Protein AF-A0A7G1IK05-F1 (afdb_monomer)

Radius of gyration: 20.06 Å; Cα contacts (8 Å, |Δi|>4): 342; chains: 1; bounding box: 59×40×54 Å

Secondary structure (DSSP, 8-state):
-------PPP----TTPPS--------S---PBPTTTTS--SHHHHHHHHHHHHHS-TT-SSHHHHHHHHHHHHTTTS--SS-HHHHHHHHHHHHHSB--GGGTT-BGGGS-GGGEEEEEEEEEEETTTT-SS-----BHHHHHHHHHHHS-TTSTTTTHHHHHTSTTTTT-B--EEEEEEEEEEEEEGGGEEEEE--------SBGGGGSHHHHHHHHHHTTHHHHHHHHHHHHHHHHHHHH--

Structure (mmCIF, N/CA/C/O backbone):
data_AF-A0A7G1IK05-F1
#
_entry.id   AF-A0A7G1IK05-F1
#
loop_
_atom_site.group_PDB
_atom_site.id
_atom_site.type_symbol
_atom_site.label_atom_id
_atom_site.label_alt_id
_atom_site.label_comp_id
_atom_site.label_asym_id
_atom_site.label_entity_id
_atom_site.label_seq_id
_atom_site.pdbx_PDB_ins_code
_atom_site.Cartn_x
_atom_site.Cartn_y
_atom_site.Cartn_z
_atom_site.occupancy
_atom_site.B_iso_or_equiv
_atom_site.auth_seq_id
_atom_site.auth_comp_id
_atom_site.auth_asym_id
_atom_site.auth_atom_id
_atom_site.pdbx_PDB_model_num
ATOM 1 N N . MET A 1 1 ? 38.137 8.579 29.874 1.00 35.69 1 MET A N 1
ATOM 2 C CA . MET A 1 1 ? 36.679 8.803 29.823 1.00 35.69 1 MET A CA 1
ATOM 3 C C . MET A 1 1 ? 36.279 8.766 28.361 1.00 35.69 1 MET A C 1
ATOM 5 O O . MET A 1 1 ? 36.539 9.717 27.640 1.00 35.69 1 MET A O 1
ATOM 9 N N . THR A 1 2 ? 35.813 7.612 27.896 1.00 33.59 2 THR A N 1
ATOM 10 C CA . THR A 1 2 ? 35.366 7.390 26.517 1.00 33.59 2 THR A CA 1
ATOM 11 C C . THR A 1 2 ? 33.944 7.917 26.384 1.00 33.59 2 THR A C 1
ATOM 13 O O . THR A 1 2 ? 33.039 7.403 27.036 1.00 33.59 2 THR A O 1
ATOM 16 N N . SER A 1 3 ? 33.781 8.976 25.592 1.00 36.56 3 SER A N 1
ATOM 17 C CA . SER A 1 3 ? 32.483 9.539 25.222 1.00 36.56 3 SER A CA 1
ATOM 18 C C . SER A 1 3 ? 31.708 8.490 24.430 1.00 36.56 3 SER A C 1
ATOM 20 O O . SER A 1 3 ? 32.175 8.047 23.382 1.00 36.56 3 SER A O 1
ATOM 22 N N . GLY A 1 4 ? 30.569 8.054 24.963 1.00 32.53 4 GLY A N 1
ATOM 23 C CA . GLY A 1 4 ? 29.652 7.169 24.258 1.00 32.53 4 GLY A CA 1
ATOM 24 C C . GLY A 1 4 ? 29.056 7.909 23.069 1.00 32.53 4 GLY A C 1
ATOM 25 O O . GLY A 1 4 ? 28.498 8.991 23.229 1.00 32.53 4 GLY A O 1
ATOM 26 N N . VAL A 1 5 ? 29.208 7.335 21.879 1.00 36.16 5 VAL A N 1
ATOM 27 C CA . VAL A 1 5 ? 28.398 7.700 20.720 1.00 36.16 5 VAL A CA 1
ATOM 28 C C . VAL A 1 5 ? 27.022 7.105 20.990 1.00 36.16 5 VAL A C 1
ATOM 30 O O . VAL A 1 5 ? 26.845 5.891 20.944 1.00 36.16 5 VAL A O 1
ATOM 33 N N . THR A 1 6 ? 26.081 7.954 21.381 1.00 31.17 6 THR A N 1
ATOM 34 C CA . THR A 1 6 ? 24.661 7.614 21.393 1.00 31.17 6 THR A CA 1
ATOM 35 C C . THR A 1 6 ? 24.157 7.851 19.978 1.00 31.17 6 THR A C 1
ATOM 37 O O . THR A 1 6 ? 24.026 8.993 19.551 1.00 31.17 6 THR A O 1
ATOM 40 N N . SER A 1 7 ? 23.970 6.769 19.225 1.00 38.72 7 SER A N 1
ATOM 41 C CA . SER A 1 7 ? 23.178 6.794 17.999 1.00 38.72 7 SER A CA 1
ATOM 42 C C . SER A 1 7 ? 21.729 7.009 18.420 1.00 38.72 7 SER A C 1
ATOM 44 O O . SER A 1 7 ? 21.081 6.083 18.903 1.00 38.72 7 SER A O 1
ATOM 46 N N . GLU A 1 8 ? 21.254 8.247 18.327 1.00 32.09 8 GLU A N 1
ATOM 47 C CA . GLU A 1 8 ? 19.816 8.499 18.330 1.00 32.09 8 GLU A CA 1
ATOM 48 C C . GLU A 1 8 ? 19.234 7.821 17.078 1.00 32.09 8 GLU A C 1
ATOM 50 O O . GLU A 1 8 ? 19.864 7.892 16.019 1.00 32.09 8 GLU A O 1
ATOM 55 N N . PRO A 1 9 ? 18.105 7.100 17.171 1.00 33.91 9 PRO A N 1
ATOM 56 C CA . PRO A 1 9 ? 17.438 6.618 15.974 1.00 33.91 9 PRO A CA 1
ATOM 57 C C . PRO A 1 9 ? 16.935 7.841 15.200 1.00 33.91 9 PRO A C 1
ATOM 59 O O . PRO A 1 9 ? 16.105 8.592 15.712 1.00 33.91 9 PRO A O 1
ATOM 62 N N . GLU A 1 10 ? 17.455 8.060 13.992 1.00 40.38 10 GLU A N 1
ATOM 63 C CA . GLU A 1 10 ? 16.784 8.925 13.023 1.00 40.38 10 GLU A CA 1
ATOM 64 C C . GLU A 1 10 ? 15.441 8.265 12.701 1.00 40.38 10 GLU A C 1
ATOM 66 O O . GLU A 1 10 ? 15.376 7.116 12.263 1.00 40.38 10 GLU A O 1
ATOM 71 N N . VAL A 1 11 ? 14.360 8.963 13.038 1.00 53.19 11 VAL A N 1
ATOM 72 C CA . VAL A 1 11 ? 12.999 8.545 12.719 1.00 53.19 11 VAL A CA 1
ATOM 73 C C . VAL A 1 11 ? 12.699 9.153 11.353 1.00 53.19 11 VAL A C 1
ATOM 75 O O . VAL A 1 11 ? 12.296 10.311 11.259 1.00 53.19 11 VAL A O 1
ATOM 78 N N . ASP A 1 12 ? 13.019 8.402 10.299 1.00 56.22 12 ASP A N 1
ATOM 79 C CA . ASP A 1 12 ? 12.857 8.849 8.915 1.00 56.22 12 ASP A CA 1
ATOM 80 C C . ASP A 1 12 ? 11.373 8.934 8.548 1.00 56.22 12 ASP A C 1
ATOM 82 O O . ASP A 1 12 ? 10.619 7.965 8.663 1.00 56.22 12 ASP A O 1
ATOM 86 N N . VAL A 1 13 ? 10.948 10.122 8.115 1.00 58.47 13 VAL A N 1
ATOM 87 C CA . VAL A 1 13 ? 9.619 10.344 7.536 1.00 58.47 13 VAL A CA 1
ATOM 88 C C . VAL A 1 13 ? 9.559 9.580 6.217 1.00 58.47 13 VAL A C 1
ATOM 90 O O . VAL A 1 13 ? 10.463 9.708 5.390 1.00 58.47 13 VAL A O 1
ATOM 93 N N . ARG A 1 14 ? 8.489 8.816 5.983 1.00 59.28 14 ARG A N 1
ATOM 94 C CA . ARG A 1 14 ? 8.301 8.146 4.691 1.00 59.28 14 ARG A CA 1
ATOM 95 C C . ARG A 1 14 ? 7.940 9.180 3.620 1.00 59.28 14 ARG A C 1
ATOM 97 O O . ARG A 1 14 ? 6.851 9.743 3.647 1.00 59.28 14 ARG A O 1
ATOM 104 N N . ASP A 1 15 ? 8.862 9.410 2.686 1.00 52.03 15 ASP A N 1
ATOM 105 C CA . ASP A 1 15 ? 8.764 10.386 1.579 1.00 52.03 15 ASP A CA 1
ATOM 106 C C . ASP A 1 15 ? 8.045 9.818 0.330 1.00 52.03 15 ASP A C 1
ATOM 108 O O . ASP A 1 15 ? 8.122 10.366 -0.764 1.00 52.03 15 ASP A O 1
ATOM 112 N N . ASP A 1 16 ? 7.333 8.693 0.479 1.00 53.72 16 ASP A N 1
ATOM 113 C CA . ASP A 1 16 ? 6.600 8.033 -0.616 1.00 53.72 16 ASP A CA 1
ATOM 114 C C . ASP A 1 16 ? 5.179 8.607 -0.818 1.00 53.72 16 ASP A C 1
ATOM 116 O O . ASP A 1 16 ? 4.425 8.147 -1.691 1.00 53.72 16 ASP A O 1
ATOM 120 N N . GLU A 1 17 ? 4.785 9.584 0.007 1.00 53.00 17 GLU A N 1
ATOM 121 C CA . GLU A 1 17 ? 3.542 10.332 -0.159 1.00 53.00 17 GLU A CA 1
ATOM 122 C C . GLU A 1 17 ? 3.709 11.396 -1.244 1.00 53.00 17 GLU A C 1
ATOM 124 O O . GLU A 1 17 ? 4.491 12.336 -1.118 1.00 53.00 17 GLU A O 1
ATOM 129 N N . VAL A 1 18 ? 2.932 11.269 -2.317 1.00 49.56 18 VAL A N 1
ATOM 130 C CA . VAL A 1 18 ? 2.828 12.319 -3.330 1.00 49.56 18 VAL A CA 1
ATOM 131 C C . VAL A 1 18 ? 1.740 13.316 -2.933 1.00 49.56 18 VAL A C 1
ATOM 133 O O . VAL A 1 18 ? 0.650 12.921 -2.511 1.00 49.56 18 VAL A O 1
ATOM 136 N N . ASP A 1 19 ? 2.015 14.611 -3.108 1.00 47.59 19 ASP A N 1
ATOM 137 C CA . ASP A 1 19 ? 0.994 15.657 -3.000 1.00 47.59 19 ASP A CA 1
ATOM 138 C C . ASP A 1 19 ? -0.190 15.371 -3.941 1.00 47.59 19 ASP A C 1
ATOM 140 O O . ASP A 1 19 ? -0.032 14.732 -4.983 1.00 47.59 19 ASP A O 1
ATOM 144 N N . ALA A 1 20 ? -1.372 15.865 -3.549 1.00 49.88 20 ALA A N 1
ATOM 145 C CA . ALA A 1 20 ? -2.684 15.650 -4.168 1.00 49.88 20 ALA A CA 1
ATOM 146 C C . ALA A 1 20 ? -2.634 15.213 -5.644 1.00 49.88 20 ALA A C 1
ATOM 148 O O . ALA A 1 20 ? -2.412 16.021 -6.552 1.00 49.88 20 ALA A O 1
ATOM 149 N N . VAL A 1 21 ? -2.900 13.927 -5.887 1.00 54.81 21 VAL A N 1
ATOM 150 C CA . VAL A 1 21 ? -3.024 13.420 -7.251 1.00 54.81 21 VAL A CA 1
ATOM 151 C C . VAL A 1 21 ? -4.281 14.026 -7.863 1.00 54.81 21 VAL A C 1
ATOM 153 O O . VAL A 1 21 ? -5.396 13.765 -7.416 1.00 54.81 21 VAL A O 1
ATOM 156 N N . VAL A 1 22 ? -4.109 14.852 -8.892 1.00 52.09 22 VAL A N 1
ATOM 157 C CA . VAL A 1 22 ? -5.237 15.390 -9.654 1.00 52.09 22 VAL A CA 1
ATOM 158 C C . VAL A 1 22 ? -5.780 14.268 -10.528 1.00 52.09 22 VAL A C 1
ATOM 160 O O . VAL A 1 22 ? -5.183 13.943 -11.549 1.00 52.09 22 VAL A O 1
ATOM 163 N N . VAL A 1 23 ? -6.896 13.677 -10.105 1.00 61.06 23 VAL A N 1
ATOM 164 C CA . VAL A 1 23 ? -7.591 12.616 -10.839 1.00 61.06 23 VAL A CA 1
ATOM 165 C C . VAL A 1 23 ? -8.841 13.180 -11.530 1.00 61.06 23 VAL A C 1
ATOM 167 O O . VAL A 1 23 ? -9.521 14.060 -11.001 1.00 61.06 23 VAL A O 1
ATOM 170 N N . SER A 1 24 ? -9.140 12.701 -12.735 1.00 59.00 24 SER A N 1
ATOM 171 C CA . SER A 1 24 ? -10.230 13.171 -13.618 1.00 59.00 24 SER A CA 1
ATOM 172 C C . SER A 1 24 ? -11.654 13.029 -13.031 1.00 59.00 24 SER A C 1
ATOM 174 O O . SER A 1 24 ? -11.944 11.947 -12.579 1.00 59.00 24 SER A O 1
ATOM 176 N N . GLU A 1 25 ? -12.564 14.031 -13.059 1.00 54.97 25 GLU A N 1
ATOM 177 C CA . GLU A 1 25 ? -13.908 14.118 -12.378 1.00 54.97 25 GLU A CA 1
ATOM 178 C C . GLU A 1 25 ? -14.728 12.818 -12.112 1.00 54.97 25 GLU A C 1
ATOM 180 O O . GLU A 1 25 ? -14.664 11.872 -12.896 1.00 54.97 25 GLU A O 1
ATOM 185 N N . PRO A 1 26 ? -15.454 12.715 -10.969 1.00 54.03 26 PRO A N 1
ATOM 186 C CA . PRO A 1 26 ? -15.919 11.422 -10.455 1.00 54.03 26 PRO A CA 1
ATOM 187 C C . PRO A 1 26 ? -16.956 10.767 -11.369 1.00 54.03 26 PRO A C 1
ATOM 189 O O . PRO A 1 26 ? -17.909 11.399 -11.824 1.00 54.03 26 PRO A O 1
ATOM 192 N N . GLY A 1 27 ? -16.771 9.469 -11.625 1.00 54.31 27 GLY A N 1
ATOM 193 C CA . GLY A 1 27 ? -17.793 8.624 -12.239 1.00 54.31 27 GLY A CA 1
ATOM 194 C C . GLY A 1 27 ? -18.931 8.338 -11.255 1.00 54.31 27 GLY A C 1
ATOM 195 O O . GLY A 1 27 ? -18.744 8.411 -10.043 1.00 54.31 27 GLY A O 1
ATOM 196 N N . SER A 1 28 ? -20.118 7.993 -11.761 1.00 51.62 28 SER A N 1
ATOM 197 C CA . SER A 1 28 ? -21.294 7.681 -10.937 1.00 51.62 28 SER A CA 1
ATOM 198 C C . SER A 1 28 ? -21.065 6.424 -10.079 1.00 51.62 28 SER A C 1
ATOM 200 O O . SER A 1 28 ? -21.320 5.304 -10.530 1.00 51.62 28 SER A O 1
ATOM 202 N N . GLY A 1 29 ? -20.555 6.607 -8.862 1.00 55.44 29 GLY A N 1
ATOM 203 C CA . GLY A 1 29 ? -20.362 5.578 -7.839 1.00 55.44 29 GLY A CA 1
ATOM 204 C C . GLY A 1 29 ? -21.287 5.786 -6.638 1.00 55.44 29 GLY A C 1
ATOM 205 O O . GLY A 1 29 ? -22.067 6.733 -6.601 1.00 55.44 29 GLY A O 1
ATOM 206 N N . ALA A 1 30 ? -21.236 4.873 -5.667 1.00 59.47 30 ALA A N 1
ATOM 207 C CA . ALA A 1 30 ? -21.979 5.028 -4.419 1.00 59.47 30 ALA A CA 1
ATOM 208 C C . ALA A 1 30 ? -21.415 6.207 -3.602 1.00 59.47 30 ALA A C 1
ATOM 210 O O . ALA A 1 30 ? -20.212 6.233 -3.344 1.00 59.47 30 ALA A O 1
ATOM 211 N N . ASP A 1 31 ? -22.290 7.116 -3.156 1.00 72.12 31 ASP A N 1
ATOM 212 C CA . ASP A 1 31 ? -22.009 8.226 -2.221 1.00 72.12 31 ASP A CA 1
ATOM 213 C C . ASP A 1 31 ? -21.735 7.706 -0.794 1.00 72.12 31 ASP A C 1
ATOM 215 O O . ASP A 1 31 ? -22.387 8.098 0.174 1.00 72.12 31 ASP A O 1
ATOM 219 N N . LEU A 1 32 ? -20.839 6.730 -0.649 1.00 86.00 32 LEU A N 1
ATOM 220 C CA . LEU A 1 32 ? -20.390 6.291 0.665 1.00 86.00 32 LEU A CA 1
ATOM 221 C C . LEU A 1 32 ? -19.164 7.112 1.046 1.00 86.00 32 LEU A C 1
ATOM 223 O O . LEU A 1 32 ? -18.154 7.064 0.341 1.00 86.00 32 LEU A O 1
ATOM 227 N N . ASP A 1 33 ? -19.263 7.855 2.143 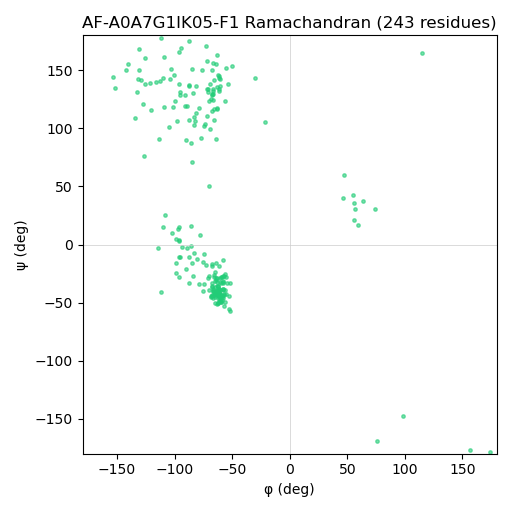1.00 90.19 33 ASP A N 1
ATOM 228 C CA . ASP A 1 33 ? -18.162 8.674 2.640 1.00 90.19 33 ASP A CA 1
ATOM 229 C C . ASP A 1 33 ? -16.947 7.801 2.983 1.00 90.19 33 ASP A C 1
ATOM 231 O O . ASP A 1 33 ? -17.068 6.733 3.594 1.00 90.19 33 ASP A O 1
ATOM 235 N N . SER A 1 34 ? -15.760 8.256 2.582 1.00 90.19 34 SER A N 1
ATOM 236 C CA . SER A 1 34 ? -14.502 7.636 2.985 1.00 90.19 34 SER A CA 1
ATOM 237 C C . SER A 1 34 ? -14.307 7.842 4.491 1.00 90.19 34 SER A C 1
ATOM 239 O O . SER A 1 34 ? -14.358 8.984 4.954 1.00 90.19 34 SER A O 1
ATOM 241 N N . PRO A 1 35 ? -14.011 6.784 5.272 1.00 91.19 35 PRO A N 1
ATOM 242 C CA . PRO A 1 35 ? -13.716 6.919 6.699 1.00 91.19 35 PRO A CA 1
ATOM 243 C C . PRO A 1 35 ? -12.556 7.878 6.998 1.00 91.19 35 PRO A C 1
ATOM 245 O O . PRO A 1 35 ? -12.496 8.447 8.082 1.00 91.19 35 PRO A O 1
ATOM 248 N N . LEU A 1 36 ? -11.647 8.067 6.034 1.00 90.69 36 LEU A N 1
ATOM 249 C CA . LEU A 1 36 ? -10.482 8.941 6.156 1.00 90.69 36 LEU A CA 1
ATOM 250 C C . LEU A 1 36 ? -10.709 10.349 5.571 1.00 90.69 36 LEU A C 1
ATOM 252 O O . LEU A 1 36 ? -9.782 11.149 5.578 1.00 90.69 36 LEU A O 1
ATOM 256 N N . ALA A 1 37 ? -11.910 10.685 5.079 1.00 89.88 37 ALA A N 1
ATOM 257 C CA . ALA A 1 37 ? -12.169 11.955 4.381 1.00 89.88 37 ALA A CA 1
ATOM 258 C C . ALA A 1 37 ? -11.891 13.209 5.230 1.00 89.88 37 ALA A C 1
ATOM 260 O O . ALA A 1 37 ? -11.503 14.243 4.694 1.00 89.88 37 ALA A O 1
ATOM 261 N N . ALA A 1 38 ? -12.112 13.129 6.545 1.00 88.25 38 ALA A N 1
ATOM 262 C CA . ALA A 1 38 ? -11.879 14.232 7.480 1.00 88.25 38 ALA A CA 1
ATOM 263 C C . ALA A 1 38 ? -10.488 14.193 8.139 1.00 88.25 38 ALA A C 1
ATOM 265 O O . ALA A 1 38 ? -10.169 15.073 8.936 1.00 88.25 38 ALA A O 1
ATOM 266 N N . MET A 1 39 ? -9.677 13.173 7.839 1.00 92.25 39 MET A N 1
ATOM 267 C CA . MET A 1 39 ? -8.354 13.015 8.436 1.00 92.25 39 MET A CA 1
ATOM 268 C C . MET A 1 39 ? -7.349 13.984 7.794 1.00 92.25 39 MET A C 1
ATOM 270 O O . MET A 1 39 ? -7.488 14.331 6.618 1.00 92.25 39 MET A O 1
ATOM 274 N N . PRO A 1 40 ? -6.321 14.428 8.538 1.00 90.50 40 PRO A N 1
ATOM 275 C CA . PRO A 1 40 ? -5.259 15.252 7.986 1.00 90.50 40 PRO A CA 1
ATOM 276 C C . PRO A 1 40 ? -4.474 14.479 6.924 1.00 90.50 40 PRO A C 1
ATOM 278 O O . PRO A 1 40 ? -4.403 13.255 6.937 1.00 90.50 40 PRO A O 1
ATOM 281 N N . SER A 1 41 ? -3.845 15.216 6.016 1.00 88.06 41 SER A N 1
ATOM 282 C CA . SER A 1 41 ? -2.959 14.675 4.986 1.00 88.06 41 SER A CA 1
ATOM 283 C C . SER A 1 41 ? -1.502 15.040 5.259 1.00 88.06 41 SER A C 1
ATOM 285 O O . SER A 1 41 ? -1.222 16.034 5.936 1.00 88.06 41 SER A O 1
ATOM 287 N N . GLY A 1 42 ? -0.577 14.307 4.645 1.00 88.38 42 GLY A N 1
ATOM 288 C CA . GLY A 1 42 ? 0.847 14.622 4.626 1.00 88.38 42 GLY A CA 1
ATOM 289 C C . GLY A 1 42 ? 1.692 13.586 5.358 1.00 88.38 42 GLY A C 1
ATOM 290 O O . GLY A 1 42 ? 1.199 12.800 6.164 1.00 88.38 42 GLY A O 1
ATOM 291 N N . ALA A 1 43 ? 2.999 13.635 5.107 1.00 89.12 43 ALA A N 1
ATOM 292 C CA . ALA A 1 43 ? 3.900 12.521 5.390 1.00 89.12 43 ALA A CA 1
ATOM 293 C C . ALA A 1 43 ? 3.952 12.080 6.868 1.00 89.12 43 ALA A C 1
ATOM 295 O O . ALA A 1 43 ? 4.181 10.905 7.158 1.00 89.12 43 ALA A O 1
ATOM 296 N N . ALA A 1 44 ? 3.700 12.990 7.818 1.00 93.06 44 ALA A N 1
ATOM 297 C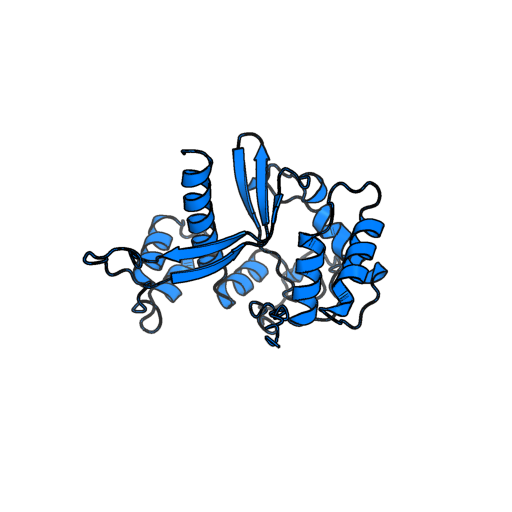 CA . ALA A 1 44 ? 3.575 12.640 9.236 1.00 93.06 44 ALA A CA 1
ATOM 298 C C . ALA A 1 44 ? 2.332 11.775 9.512 1.00 93.06 44 ALA A C 1
ATOM 300 O O . ALA A 1 44 ? 2.412 10.814 10.275 1.00 93.06 44 ALA A O 1
ATOM 301 N N . PHE A 1 45 ? 1.202 12.076 8.866 1.00 95.25 45 PHE A N 1
ATOM 302 C CA . PHE A 1 45 ? -0.013 11.271 8.965 1.00 95.25 45 PHE A CA 1
ATOM 303 C C . PHE A 1 45 ? 0.175 9.890 8.344 1.00 95.25 45 PHE A C 1
ATOM 305 O O . PHE A 1 45 ? -0.127 8.897 9.006 1.00 95.25 45 PHE A O 1
ATOM 312 N N . GLY A 1 46 ? 0.757 9.809 7.145 1.00 94.94 46 GLY A N 1
ATOM 313 C CA . GLY A 1 46 ? 1.162 8.531 6.560 1.00 94.94 46 GLY A CA 1
ATOM 314 C C . GLY A 1 46 ? 2.036 7.727 7.506 1.00 94.94 46 GLY A C 1
ATOM 315 O O . GLY A 1 46 ? 1.681 6.617 7.893 1.00 94.94 46 GLY A O 1
ATOM 316 N N . SER A 1 47 ? 3.141 8.313 7.965 1.00 95.31 47 SER A N 1
ATOM 317 C CA . SER A 1 47 ? 4.091 7.625 8.848 1.00 95.31 47 SER A CA 1
ATOM 318 C C . SER A 1 47 ? 3.431 7.120 10.142 1.00 95.31 47 SER A C 1
ATOM 320 O O . SER A 1 47 ? 3.699 5.993 10.565 1.00 95.31 47 SER A O 1
ATOM 322 N N . LEU A 1 48 ? 2.497 7.885 10.723 1.00 97.19 48 LEU A N 1
ATOM 323 C CA . LEU A 1 48 ? 1.690 7.433 11.858 1.00 97.19 48 LEU A CA 1
ATOM 324 C C . LEU A 1 48 ? 0.817 6.224 11.502 1.00 97.19 48 LEU A C 1
ATOM 326 O O . LEU A 1 48 ? 0.828 5.230 12.230 1.00 97.19 48 LEU A O 1
ATOM 330 N N . VAL A 1 49 ? 0.069 6.290 10.397 1.00 97.19 49 VAL A N 1
ATOM 331 C CA . VAL A 1 49 ? -0.804 5.192 9.954 1.00 97.19 49 VAL A CA 1
ATOM 332 C C . VAL A 1 49 ? 0.015 3.928 9.693 1.00 97.19 49 VAL A C 1
ATOM 334 O O . VAL A 1 49 ? -0.352 2.863 10.186 1.00 97.19 49 VAL A O 1
ATOM 337 N N . HIS A 1 50 ? 1.154 4.026 9.005 1.00 97.31 50 HIS A N 1
ATOM 338 C CA . HIS A 1 50 ? 2.033 2.877 8.776 1.00 97.31 50 HIS A CA 1
ATOM 339 C C . HIS A 1 50 ? 2.515 2.258 10.096 1.00 97.31 50 HIS A C 1
ATOM 341 O O . HIS A 1 50 ? 2.363 1.051 10.277 1.00 97.31 50 HIS A O 1
ATOM 347 N N . ALA A 1 51 ? 2.996 3.063 11.050 1.00 97.31 51 ALA A N 1
ATOM 348 C CA . ALA A 1 51 ? 3.459 2.568 12.351 1.00 97.31 51 ALA A CA 1
ATOM 349 C C . ALA A 1 51 ? 2.339 1.876 13.158 1.00 97.31 51 ALA A C 1
ATOM 351 O O . ALA A 1 51 ? 2.545 0.833 13.795 1.00 97.31 51 ALA A O 1
ATOM 352 N N . VAL A 1 52 ? 1.116 2.413 13.097 1.00 98.00 52 VAL A N 1
ATOM 353 C CA . VAL A 1 52 ? -0.074 1.796 13.704 1.00 98.00 52 VAL A CA 1
ATOM 354 C C . VAL A 1 52 ? -0.356 0.433 13.073 1.00 98.00 52 VAL A C 1
ATOM 356 O O . VAL A 1 52 ? -0.479 -0.558 13.793 1.00 98.00 52 VAL A O 1
ATOM 359 N N . LEU A 1 53 ? -0.402 0.349 11.741 1.00 97.38 53 LEU A N 1
ATOM 36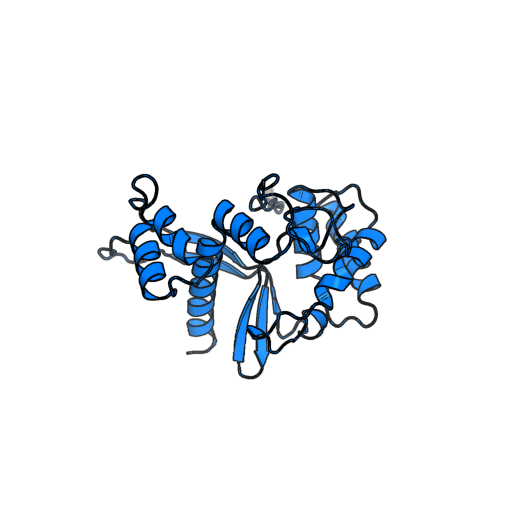0 C CA . LEU A 1 53 ? -0.706 -0.892 11.015 1.00 97.38 53 LEU A CA 1
ATOM 361 C C . LEU A 1 53 ? 0.403 -1.941 11.107 1.00 97.38 53 LEU A C 1
ATOM 363 O O . LEU A 1 53 ? 0.143 -3.145 11.019 1.00 97.38 53 LEU A O 1
ATOM 367 N N . GLU A 1 54 ? 1.639 -1.497 11.289 1.00 96.94 54 GLU A N 1
ATOM 368 C CA . GLU A 1 54 ? 2.776 -2.364 11.541 1.00 96.94 54 GLU A CA 1
ATOM 369 C C . GLU A 1 54 ? 2.689 -2.987 12.938 1.00 96.94 54 GLU A C 1
ATOM 371 O O . GLU A 1 54 ? 2.980 -4.164 13.114 1.00 96.94 54 GLU A O 1
ATOM 376 N N . THR A 1 55 ? 2.254 -2.254 13.958 1.00 97.00 55 THR A N 1
ATOM 377 C CA . THR A 1 55 ? 2.329 -2.749 15.343 1.00 97.00 55 THR A CA 1
ATOM 378 C C . THR A 1 55 ? 1.048 -3.396 15.857 1.00 97.00 55 THR A C 1
ATOM 380 O O . THR A 1 55 ? 1.157 -4.311 16.679 1.00 97.00 55 THR A O 1
ATOM 383 N N . ALA A 1 56 ? -0.117 -3.000 15.339 1.00 97.75 56 ALA A N 1
ATOM 384 C CA . ALA A 1 56 ? -1.420 -3.477 15.796 1.00 97.75 56 ALA A CA 1
ATOM 385 C C . ALA A 1 56 ? -1.599 -4.997 15.645 1.00 97.75 56 ALA A C 1
ATOM 387 O O . ALA A 1 56 ? -1.186 -5.596 14.644 1.00 97.75 56 ALA A O 1
ATOM 388 N N . ASP A 1 57 ? -2.264 -5.622 16.622 1.00 97.81 57 ASP A N 1
ATOM 389 C CA . ASP A 1 57 ? -2.781 -6.985 16.470 1.00 97.81 57 ASP A CA 1
ATOM 390 C C . ASP A 1 57 ? -4.135 -6.970 15.731 1.00 97.81 57 ASP A C 1
ATOM 392 O O . ASP A 1 57 ? -5.168 -6.641 16.322 1.00 97.81 57 ASP A O 1
ATOM 396 N N . PRO A 1 58 ? -4.191 -7.390 14.452 1.00 96.56 58 PRO A N 1
ATOM 397 C CA . PRO A 1 58 ? -5.439 -7.422 13.695 1.00 96.56 58 PRO A CA 1
ATOM 398 C C . PRO A 1 58 ? -6.467 -8.403 14.279 1.00 96.56 58 PRO A C 1
ATOM 400 O O . PRO A 1 58 ? -7.633 -8.342 13.901 1.00 96.56 58 PRO A O 1
ATOM 403 N N . GLN A 1 59 ? -6.064 -9.325 15.161 1.00 97.00 59 GLN A N 1
ATOM 404 C CA . GLN A 1 59 ? -6.945 -10.310 15.792 1.00 97.00 59 GLN A CA 1
ATOM 405 C C . GLN A 1 59 ? -7.316 -9.955 17.237 1.00 97.00 59 GLN A C 1
ATOM 407 O O . GLN A 1 59 ? -7.929 -10.779 17.923 1.00 97.00 59 GLN A O 1
ATOM 412 N N . ALA A 1 60 ? -6.997 -8.739 17.693 1.00 97.94 60 ALA A N 1
ATOM 413 C CA . ALA A 1 60 ? -7.447 -8.242 18.985 1.00 97.94 60 ALA A CA 1
ATOM 414 C C . ALA A 1 60 ? -8.979 -8.343 19.114 1.00 97.94 60 ALA A C 1
ATOM 416 O O . ALA A 1 60 ? -9.731 -8.050 18.178 1.00 97.94 60 ALA A O 1
ATOM 417 N N . ALA A 1 61 ? -9.447 -8.765 20.295 1.00 97.00 61 ALA A N 1
ATOM 418 C CA . ALA A 1 61 ? -10.879 -8.910 20.572 1.00 97.00 61 ALA A CA 1
ATOM 419 C C . ALA A 1 61 ? -11.621 -7.565 20.474 1.00 97.00 61 ALA A C 1
ATOM 421 O O . ALA A 1 61 ? -12.754 -7.521 19.999 1.00 97.00 61 ALA A O 1
ATOM 422 N N . ASP A 1 62 ? -10.953 -6.487 20.887 1.00 98.00 62 ASP A N 1
ATOM 423 C CA . ASP A 1 62 ? -11.361 -5.105 20.665 1.00 98.00 62 ASP A CA 1
ATOM 424 C C . ASP A 1 62 ? -10.348 -4.431 19.729 1.00 98.00 62 ASP A C 1
ATOM 426 O O . ASP A 1 62 ? -9.330 -3.902 20.169 1.00 98.00 62 ASP A O 1
ATOM 430 N N . LEU A 1 63 ? -10.604 -4.501 18.418 1.00 98.25 63 LEU A N 1
ATOM 431 C CA . LEU A 1 63 ? -9.698 -3.910 17.427 1.00 98.25 63 LEU A CA 1
ATOM 432 C C . LEU A 1 63 ? -9.671 -2.381 17.504 1.00 98.25 63 LEU A C 1
ATOM 434 O O . LEU A 1 63 ? -8.622 -1.795 17.273 1.00 98.25 63 LEU A O 1
ATOM 438 N N . ALA A 1 64 ? -10.798 -1.731 17.801 1.00 98.19 64 ALA A N 1
ATOM 439 C CA . ALA A 1 64 ? -10.821 -0.274 17.896 1.00 98.19 64 ALA A CA 1
ATOM 440 C C . ALA A 1 64 ? -9.941 0.191 19.065 1.00 98.19 64 ALA A C 1
ATOM 442 O O . ALA A 1 64 ? -9.103 1.069 18.877 1.00 98.19 64 ALA A O 1
ATOM 443 N N . GLY A 1 65 ? -10.058 -0.470 20.223 1.00 98.62 65 GLY A N 1
ATOM 444 C CA . GLY A 1 65 ? -9.192 -0.221 21.375 1.00 98.62 65 GLY A CA 1
ATOM 445 C C . GLY A 1 65 ? -7.710 -0.498 21.094 1.00 98.62 65 GLY A C 1
ATOM 446 O O . GLY A 1 65 ? -6.865 0.318 21.457 1.00 98.62 65 GLY A O 1
ATOM 447 N N . GLU A 1 66 ? -7.390 -1.596 20.398 1.00 98.62 66 GLU A N 1
ATOM 448 C CA . GLU A 1 66 ? -6.017 -1.911 19.963 1.00 98.62 66 GLU A CA 1
ATOM 449 C C . GLU A 1 66 ? -5.442 -0.813 19.055 1.00 98.62 66 GLU A C 1
ATOM 451 O O . GLU A 1 66 ? -4.340 -0.319 19.292 1.00 98.62 66 GLU A O 1
ATOM 456 N N . LEU A 1 67 ? -6.194 -0.393 18.033 1.00 98.62 67 LEU A N 1
ATOM 457 C CA . LEU A 1 67 ? -5.764 0.663 17.115 1.00 98.62 67 LEU A CA 1
ATOM 458 C C . LEU A 1 67 ? -5.579 1.995 17.849 1.00 98.62 67 LEU A C 1
ATOM 460 O O . LEU A 1 67 ? -4.583 2.676 17.628 1.00 98.62 67 LEU A O 1
ATOM 464 N N . GLU A 1 68 ? -6.486 2.350 18.759 1.00 98.69 68 GLU A N 1
ATOM 465 C CA . GLU A 1 68 ? -6.399 3.571 19.566 1.00 98.69 68 GLU A CA 1
ATOM 466 C C . GLU A 1 68 ? -5.162 3.567 20.478 1.00 98.69 68 GLU A C 1
ATOM 468 O O . GLU A 1 68 ? -4.484 4.589 20.632 1.00 98.69 68 GLU A O 1
ATOM 473 N N . GLU A 1 69 ? -4.832 2.414 21.068 1.00 98.69 69 GLU A N 1
ATOM 474 C CA . GLU A 1 69 ? -3.601 2.233 21.835 1.00 98.69 69 GLU A CA 1
ATOM 475 C C . GLU A 1 69 ? -2.358 2.427 20.958 1.00 98.69 69 GLU A C 1
ATOM 477 O O . GLU A 1 69 ? -1.464 3.184 21.351 1.00 98.69 69 GLU A O 1
ATOM 482 N N . GLN A 1 70 ? -2.313 1.835 19.759 1.00 98.50 70 GLN A N 1
ATOM 483 C CA . GLN A 1 70 ? -1.179 2.029 18.850 1.00 98.50 70 GLN A CA 1
ATOM 484 C C . GLN A 1 70 ? -1.082 3.472 18.336 1.00 98.50 70 GLN A C 1
ATOM 486 O O . GLN A 1 70 ? 0.023 4.006 18.253 1.00 98.50 70 GLN A O 1
ATOM 491 N N . VAL A 1 71 ? -2.202 4.145 18.046 1.00 98.38 71 VAL A N 1
ATOM 492 C CA . VAL A 1 71 ? -2.190 5.562 17.637 1.00 98.38 71 VAL A CA 1
ATOM 493 C C . VAL A 1 71 ? -1.571 6.416 18.742 1.00 98.38 71 VAL A C 1
ATOM 495 O O . VAL A 1 71 ? -0.628 7.164 18.487 1.00 98.38 71 VAL A O 1
ATOM 498 N N . ARG A 1 72 ? -2.024 6.261 19.994 1.00 98.19 72 ARG A N 1
ATOM 499 C CA . ARG A 1 72 ? -1.435 6.974 21.141 1.00 98.19 72 ARG A CA 1
ATOM 500 C C . ARG A 1 72 ? 0.035 6.654 21.344 1.00 98.19 72 ARG A C 1
ATOM 502 O O . ARG A 1 72 ? 0.803 7.540 21.714 1.00 98.19 72 ARG A O 1
ATOM 509 N N . ARG A 1 73 ? 0.409 5.390 21.149 1.00 98.12 73 ARG A N 1
ATOM 510 C CA . ARG A 1 73 ? 1.792 4.949 21.274 1.00 98.12 73 ARG A CA 1
ATOM 511 C C . ARG A 1 73 ? 2.673 5.683 20.277 1.00 98.12 73 ARG A C 1
ATOM 513 O O . ARG A 1 73 ? 3.729 6.138 20.693 1.00 98.12 73 ARG A O 1
ATOM 520 N N . HIS A 1 74 ? 2.240 5.808 19.020 1.00 97.94 74 HIS A N 1
ATOM 521 C CA . HIS A 1 74 ? 3.067 6.325 17.925 1.00 97.94 74 HIS A CA 1
ATOM 522 C C . HIS A 1 74 ? 2.999 7.841 17.704 1.00 97.94 74 HIS A C 1
ATOM 524 O O . HIS A 1 74 ? 3.947 8.425 17.175 1.00 97.94 74 HIS A O 1
ATOM 530 N N . ALA A 1 75 ? 1.937 8.499 18.170 1.00 95.81 75 ALA A N 1
ATOM 531 C CA . ALA A 1 75 ? 1.744 9.947 18.051 1.00 95.81 75 ALA A CA 1
ATOM 532 C C . ALA A 1 75 ? 2.924 10.827 18.536 1.00 95.81 75 ALA A C 1
ATOM 534 O O . ALA A 1 75 ? 3.140 11.880 17.939 1.00 95.81 75 ALA A O 1
ATOM 535 N N . PRO A 1 76 ? 3.724 10.456 19.564 1.00 96.12 76 PRO A N 1
ATOM 536 C CA . PRO A 1 76 ? 4.893 11.244 19.961 1.00 96.12 76 PRO A CA 1
ATOM 537 C C . PRO A 1 76 ? 5.986 11.352 18.889 1.00 96.12 76 PRO A C 1
ATOM 539 O O . PRO A 1 76 ? 6.719 12.339 18.892 1.00 96.12 76 PRO A O 1
ATOM 542 N N . TRP A 1 77 ? 6.117 10.358 18.003 1.00 95.50 77 TRP A N 1
ATOM 543 C CA . TRP A 1 77 ? 7.075 10.394 16.889 1.00 95.50 77 TRP A CA 1
ATOM 544 C C . TRP A 1 77 ? 6.481 11.060 15.650 1.00 95.50 77 TRP A C 1
ATOM 546 O O . TRP A 1 77 ? 7.188 11.760 14.931 1.00 95.50 77 TRP A O 1
ATOM 556 N N . TRP A 1 78 ? 5.173 10.895 15.447 1.00 94.12 78 TRP A N 1
ATOM 557 C CA . TRP A 1 78 ? 4.443 11.391 14.285 1.00 94.12 78 TRP A CA 1
ATOM 558 C C . TRP A 1 78 ? 3.241 12.234 14.721 1.00 94.12 78 TRP A C 1
ATOM 560 O O . TRP A 1 78 ? 2.104 11.754 14.708 1.00 94.12 78 TRP A O 1
ATOM 570 N N . PRO A 1 79 ? 3.471 13.481 15.167 1.00 90.06 79 PRO A N 1
ATOM 571 C CA . PRO A 1 79 ? 2.399 14.318 15.677 1.00 90.06 79 PRO A CA 1
ATOM 572 C C . PRO A 1 79 ? 1.447 14.724 14.548 1.00 90.06 79 PRO A C 1
ATOM 574 O O . PRO A 1 79 ? 1.862 15.317 13.552 1.00 90.06 79 PRO A O 1
ATOM 577 N N . VAL A 1 80 ? 0.158 14.445 14.741 1.00 91.69 80 VAL A N 1
ATOM 578 C CA . VAL A 1 80 ? -0.935 14.853 13.849 1.00 91.69 80 VAL A CA 1
ATOM 579 C C . VAL A 1 80 ? -2.054 15.503 14.656 1.00 91.69 80 VAL A C 1
ATOM 581 O O . VAL A 1 80 ? -2.263 15.167 15.821 1.00 91.69 80 VAL A O 1
ATOM 584 N N . ASP A 1 81 ? -2.775 16.436 14.039 1.00 91.19 81 ASP A N 1
ATOM 585 C CA . ASP A 1 81 ? -3.914 17.120 14.662 1.00 91.19 81 ASP A CA 1
ATOM 586 C C . ASP A 1 81 ? -5.194 16.290 14.491 1.00 91.19 81 ASP A C 1
ATOM 588 O O . ASP A 1 81 ? -6.041 16.569 13.644 1.00 91.19 81 ASP A O 1
ATOM 592 N N . THR A 1 82 ? -5.286 15.169 15.210 1.00 91.94 82 THR A N 1
ATOM 593 C CA . THR A 1 82 ? -6.442 14.255 15.171 1.00 91.94 82 THR A CA 1
ATOM 594 C C . THR A 1 82 ? -6.568 13.498 16.483 1.00 91.94 82 THR A C 1
ATOM 596 O O . THR A 1 82 ? -5.565 13.121 17.093 1.00 91.94 82 THR A O 1
ATOM 599 N N . ASP A 1 83 ? -7.803 13.251 16.916 1.00 95.75 83 ASP A N 1
ATOM 600 C CA . ASP A 1 83 ? -8.058 12.417 18.084 1.00 95.75 83 ASP A CA 1
ATOM 601 C C . ASP A 1 83 ? -7.713 10.942 17.810 1.00 95.75 83 ASP A C 1
ATOM 603 O O . ASP A 1 83 ? -8.013 10.384 16.752 1.00 95.75 83 ASP A O 1
ATOM 607 N N . ALA A 1 84 ? -7.084 10.284 18.786 1.00 97.19 84 ALA A N 1
ATOM 608 C CA . ALA A 1 84 ? -6.625 8.910 18.615 1.00 97.19 84 ALA A CA 1
ATOM 609 C C . ALA A 1 84 ? -7.776 7.912 18.413 1.00 97.19 84 ALA A C 1
ATOM 611 O O . ALA A 1 84 ? -7.626 6.964 17.641 1.00 97.19 84 ALA A O 1
ATOM 612 N N . ALA A 1 85 ? -8.913 8.116 19.087 1.00 97.62 85 ALA A N 1
ATOM 613 C CA . ALA A 1 85 ? -10.077 7.245 18.960 1.00 97.62 85 ALA A CA 1
ATOM 614 C C . ALA A 1 85 ? -10.798 7.476 17.625 1.00 97.62 85 ALA A C 1
ATOM 616 O O . ALA A 1 85 ? -11.302 6.526 17.018 1.00 97.62 85 ALA A O 1
ATOM 617 N N . GLU A 1 86 ? -10.804 8.718 17.136 1.00 97.19 86 GLU A N 1
ATOM 618 C CA . GLU A 1 86 ? -11.329 9.056 15.811 1.00 97.19 86 GLU A CA 1
ATOM 619 C C . GLU A 1 86 ? -10.520 8.375 14.697 1.00 97.19 86 GLU A C 1
ATOM 621 O O . GLU A 1 86 ? -11.097 7.642 13.888 1.00 97.19 86 GLU A O 1
ATOM 626 N N . LEU A 1 87 ? -9.187 8.509 14.712 1.00 97.25 87 LEU A N 1
ATOM 627 C CA . LEU A 1 87 ? -8.317 7.836 13.740 1.00 97.25 87 LEU A CA 1
ATOM 628 C C . LEU A 1 87 ? -8.439 6.308 13.832 1.00 97.25 87 LEU A C 1
ATOM 630 O O . LEU A 1 87 ? -8.569 5.630 12.813 1.00 97.25 87 LEU A O 1
ATOM 634 N N . ALA A 1 88 ? -8.451 5.749 15.044 1.00 97.94 88 ALA A N 1
ATOM 635 C CA . ALA A 1 88 ? -8.630 4.312 15.240 1.00 97.94 88 ALA A CA 1
ATOM 636 C C . ALA A 1 88 ? -9.943 3.811 14.627 1.00 97.94 88 ALA A C 1
ATOM 638 O O . ALA A 1 88 ? -9.946 2.822 13.892 1.00 97.94 88 ALA A O 1
ATOM 639 N N . THR A 1 89 ? -11.046 4.527 14.866 1.00 97.31 89 THR A N 1
ATOM 640 C CA . THR A 1 89 ? -12.361 4.212 14.292 1.00 97.31 89 THR A CA 1
ATOM 641 C C . THR A 1 89 ? -12.327 4.261 12.765 1.00 97.31 89 THR A C 1
ATOM 643 O O . THR A 1 89 ? -12.851 3.356 12.112 1.00 97.31 89 THR A O 1
ATOM 646 N N . ALA A 1 90 ? -11.660 5.263 12.187 1.00 96.19 90 ALA A N 1
ATOM 647 C CA . ALA A 1 90 ? -11.524 5.414 10.741 1.00 96.19 90 ALA A CA 1
ATOM 648 C C . ALA A 1 90 ? -10.699 4.290 10.079 1.00 96.19 90 ALA A C 1
ATOM 650 O O . ALA A 1 90 ? -10.929 3.958 8.915 1.00 96.19 90 ALA A O 1
ATOM 651 N N . LEU A 1 91 ? -9.782 3.653 10.816 1.00 97.12 91 LEU A N 1
ATOM 652 C CA . LEU A 1 91 ? -8.956 2.541 10.326 1.00 97.12 91 LEU A CA 1
ATOM 653 C C . LEU A 1 91 ? -9.635 1.162 10.431 1.00 97.12 91 LEU A C 1
ATOM 655 O O . LEU A 1 91 ? -9.188 0.208 9.782 1.00 97.12 91 LEU A O 1
ATOM 659 N N . VAL A 1 92 ? -10.716 1.018 11.208 1.00 97.50 92 VAL A N 1
ATOM 660 C CA . VAL A 1 92 ? -11.420 -0.271 11.367 1.00 97.50 92 VAL A CA 1
ATOM 661 C C . VAL A 1 92 ? -11.969 -0.814 10.037 1.00 97.50 92 VAL A C 1
ATOM 663 O O . VAL A 1 92 ? -11.684 -1.975 9.732 1.00 97.50 92 VAL A O 1
ATOM 666 N N . PRO A 1 93 ? -12.683 -0.035 9.194 1.00 95.75 93 PRO A N 1
ATOM 667 C CA . PRO A 1 93 ? -13.256 -0.557 7.949 1.00 95.75 93 PRO A CA 1
ATOM 668 C C . PRO A 1 93 ? -12.219 -1.162 6.997 1.00 95.75 93 PRO A C 1
ATOM 670 O O . PRO A 1 93 ? -12.498 -2.155 6.326 1.00 95.75 93 PRO A O 1
ATOM 673 N N . MET A 1 94 ? -11.000 -0.618 6.972 1.00 94.56 94 MET A N 1
ATOM 674 C CA . MET A 1 94 ? -9.902 -1.169 6.177 1.00 94.56 94 MET A CA 1
ATOM 675 C C . MET A 1 94 ? -9.533 -2.593 6.626 1.00 94.56 94 MET A C 1
ATOM 677 O O . MET A 1 94 ? -9.227 -3.445 5.793 1.00 94.56 94 MET A O 1
ATOM 681 N N . HIS A 1 95 ? -9.608 -2.889 7.927 1.00 97.25 95 HIS A N 1
ATOM 682 C CA . HIS A 1 95 ? -9.308 -4.222 8.450 1.00 97.25 95 HIS A CA 1
ATOM 683 C C . HIS A 1 95 ? -10.372 -5.264 8.089 1.00 97.25 95 HIS A C 1
ATOM 685 O O . HIS A 1 95 ? -10.059 -6.453 7.974 1.00 97.25 95 HIS A O 1
ATOM 691 N N . ASP A 1 96 ? -11.611 -4.807 7.913 1.00 96.25 96 ASP A N 1
ATOM 692 C CA . ASP A 1 96 ? -12.789 -5.626 7.618 1.00 96.25 96 ASP A CA 1
ATOM 693 C C . ASP A 1 96 ? -13.111 -5.726 6.123 1.00 96.25 96 ASP A C 1
ATOM 695 O O . ASP A 1 96 ? -13.918 -6.561 5.714 1.00 96.25 96 ASP A O 1
ATOM 699 N N . SER A 1 97 ? -12.454 -4.919 5.295 1.00 94.50 97 SER A N 1
ATOM 700 C CA . SER A 1 97 ? -12.626 -4.950 3.846 1.00 94.50 97 SER A CA 1
ATOM 701 C C . SER A 1 97 ? -11.995 -6.219 3.247 1.00 94.50 97 SER A C 1
ATOM 703 O O . SER A 1 97 ? -10.839 -6.535 3.557 1.00 94.50 97 SER A O 1
ATOM 705 N N . PRO A 1 98 ? -12.712 -6.970 2.385 1.00 96.19 98 PRO A N 1
ATOM 706 C CA . PRO A 1 98 ? -12.134 -8.104 1.671 1.00 96.19 98 PRO A CA 1
ATOM 707 C C . PRO A 1 98 ? -10.978 -7.659 0.771 1.00 96.19 98 PRO A C 1
ATOM 709 O O . PRO A 1 98 ? -11.123 -6.729 -0.019 1.00 96.19 98 PRO A O 1
ATOM 712 N N . LEU A 1 99 ? -9.855 -8.380 0.812 1.00 94.75 99 LEU A N 1
ATOM 713 C CA . LEU A 1 99 ? -8.693 -8.140 -0.060 1.00 94.75 99 LEU A CA 1
ATOM 714 C C . LEU A 1 99 ? -8.891 -8.694 -1.490 1.00 94.75 99 LEU A C 1
ATOM 716 O O . LEU A 1 99 ? -7.960 -8.740 -2.296 1.00 94.75 99 LEU A O 1
ATOM 720 N N . GLY A 1 100 ? -10.108 -9.146 -1.798 1.00 93.62 100 GLY A N 1
ATOM 721 C CA . GLY A 1 100 ? -10.518 -9.670 -3.093 1.00 93.62 100 GLY A CA 1
ATOM 722 C C . GLY A 1 100 ? -10.018 -11.082 -3.400 1.00 93.62 100 GLY A C 1
ATOM 723 O O . GLY A 1 100 ? -9.460 -11.805 -2.567 1.00 93.62 100 GLY A O 1
ATOM 724 N N . LEU A 1 101 ? -10.200 -11.474 -4.662 1.00 93.00 101 LEU A N 1
ATOM 725 C CA . LEU A 1 101 ? -10.027 -12.854 -5.125 1.00 93.00 101 LEU A CA 1
ATOM 726 C C . LEU A 1 101 ? -8.607 -13.405 -4.926 1.00 93.00 101 LEU A C 1
ATOM 728 O O . LEU A 1 101 ? -8.447 -14.598 -4.665 1.00 93.00 101 LEU A O 1
ATOM 732 N N . LEU A 1 102 ? -7.572 -12.558 -5.008 1.00 91.56 102 LEU A N 1
ATOM 733 C CA . LEU A 1 102 ? -6.177 -12.976 -4.793 1.00 91.56 102 LEU A CA 1
ATOM 734 C C . LEU A 1 102 ? -5.939 -13.481 -3.363 1.00 91.56 102 LEU A C 1
ATOM 736 O O . LEU A 1 102 ? -5.151 -14.407 -3.151 1.00 91.56 102 LEU A O 1
ATOM 740 N N . ALA A 1 103 ? -6.666 -12.916 -2.399 1.00 94.75 103 ALA A N 1
ATOM 741 C CA . ALA A 1 103 ? -6.650 -13.334 -1.005 1.00 94.75 103 ALA A CA 1
ATOM 742 C C . ALA A 1 103 ? -7.685 -14.426 -0.687 1.00 94.75 103 ALA A C 1
ATOM 744 O O . ALA A 1 103 ? -7.728 -14.905 0.444 1.00 94.75 103 ALA A O 1
ATOM 745 N N . GLY A 1 104 ? -8.512 -14.835 -1.657 1.00 94.50 104 GLY A N 1
ATOM 746 C CA . GLY A 1 104 ? -9.683 -15.676 -1.398 1.00 94.50 104 GLY A CA 1
ATOM 747 C C . GLY A 1 104 ? -10.715 -14.972 -0.515 1.00 94.50 104 GLY A C 1
ATOM 748 O O . GLY A 1 104 ? -11.280 -15.609 0.368 1.00 94.50 104 GLY A O 1
ATOM 749 N N . ASP A 1 105 ? -10.881 -13.660 -0.716 1.00 94.88 105 ASP A N 1
ATOM 750 C CA . ASP A 1 105 ? -11.774 -12.767 0.035 1.00 94.88 105 ASP A CA 1
ATOM 751 C C . ASP A 1 105 ? -11.494 -12.687 1.544 1.00 94.88 105 ASP A C 1
ATOM 753 O O . ASP A 1 105 ? -12.318 -12.185 2.309 1.00 94.88 105 ASP A O 1
ATOM 757 N N . LEU A 1 106 ? -10.305 -13.125 1.977 1.00 97.00 106 LEU A N 1
ATOM 758 C CA . LEU A 1 106 ? -9.828 -12.864 3.329 1.00 97.00 106 LEU A CA 1
ATOM 759 C C . LEU A 1 106 ? -9.683 -11.357 3.565 1.00 97.00 106 LEU A C 1
ATOM 761 O O . LEU A 1 106 ? -9.283 -10.605 2.673 1.00 97.00 106 LEU A O 1
ATOM 765 N N . THR A 1 107 ? -9.962 -10.932 4.791 1.00 97.88 107 THR A N 1
ATOM 766 C CA . THR A 1 107 ? -9.719 -9.562 5.252 1.00 97.88 107 THR A CA 1
ATOM 767 C C . THR A 1 107 ? -8.379 -9.468 5.978 1.00 97.88 107 THR A C 1
ATOM 769 O O . THR A 1 107 ? -7.802 -10.479 6.399 1.00 97.88 107 THR A O 1
ATOM 772 N N . LEU A 1 108 ? -7.883 -8.247 6.193 1.00 97.25 108 LEU A N 1
ATOM 773 C CA . LEU A 1 108 ? -6.706 -8.032 7.037 1.00 97.25 108 LEU A CA 1
ATOM 774 C C . LEU A 1 108 ? -6.936 -8.594 8.451 1.00 97.25 108 LEU A C 1
ATOM 776 O O . LEU A 1 108 ? -6.069 -9.298 8.973 1.00 97.25 108 LEU A O 1
ATOM 780 N N . ARG A 1 109 ? -8.114 -8.379 9.046 1.00 97.19 109 ARG A N 1
ATOM 781 C CA . ARG A 1 109 ? -8.462 -8.905 10.379 1.00 97.19 109 ARG A CA 1
ATOM 782 C C . ARG A 1 109 ? -8.293 -10.428 10.487 1.00 97.19 109 ARG A C 1
ATOM 784 O O . ARG A 1 109 ? -7.936 -10.958 11.535 1.00 97.19 109 ARG A O 1
ATOM 791 N N . GLN A 1 110 ? -8.535 -11.155 9.399 1.00 97.12 110 GLN A N 1
ATOM 792 C CA . GLN A 1 110 ? -8.484 -12.619 9.382 1.00 97.12 110 GLN A CA 1
ATOM 793 C C . GLN A 1 110 ? -7.065 -13.190 9.260 1.00 97.12 110 GLN A C 1
ATOM 795 O O . GLN A 1 110 ? -6.869 -14.384 9.494 1.00 97.12 110 GLN A O 1
ATOM 800 N N . ILE A 1 111 ? -6.072 -12.359 8.938 1.00 97.31 111 ILE A N 1
ATOM 801 C CA . ILE A 1 111 ? -4.670 -12.762 8.804 1.00 97.31 111 ILE A CA 1
ATOM 802 C C . ILE A 1 111 ? -3.920 -12.266 10.041 1.00 97.31 111 ILE A C 1
ATOM 804 O O . ILE A 1 111 ? -3.609 -11.082 10.154 1.00 97.31 111 ILE A O 1
ATOM 808 N N . GLY A 1 112 ? -3.660 -13.166 10.989 1.00 95.94 112 GLY A N 1
ATOM 809 C CA . GLY A 1 112 ? -3.027 -12.833 12.268 1.00 95.94 112 GLY A CA 1
ATOM 810 C C . GLY A 1 112 ? -1.537 -12.504 12.165 1.00 95.94 112 GLY A C 1
ATOM 811 O O . GLY A 1 112 ? -0.885 -12.763 11.154 1.00 95.94 112 GLY A O 1
ATOM 812 N N . VAL A 1 113 ? -0.957 -12.010 13.262 1.00 96.00 113 VAL A N 1
ATOM 813 C CA . VAL A 1 113 ? 0.457 -11.580 13.332 1.00 96.00 113 VAL A CA 1
ATOM 814 C C . VAL A 1 113 ? 1.477 -12.651 12.912 1.00 96.00 113 VAL A C 1
ATOM 816 O O . VAL A 1 113 ? 2.547 -12.326 12.414 1.00 96.00 113 VAL A O 1
ATOM 819 N N . ARG A 1 114 ? 1.160 -13.946 13.062 1.00 95.50 114 ARG A N 1
ATOM 820 C CA . ARG A 1 114 ? 2.049 -15.063 12.665 1.00 95.50 114 ARG A CA 1
ATOM 821 C C . ARG A 1 114 ? 2.160 -15.260 11.154 1.00 95.50 114 ARG A C 1
ATOM 823 O O . ARG A 1 114 ? 3.065 -15.960 10.692 1.00 95.50 114 ARG A O 1
ATOM 830 N N . ASP A 1 115 ? 1.217 -14.694 10.417 1.00 96.94 115 ASP A N 1
ATOM 831 C CA . ASP A 1 115 ? 1.114 -14.751 8.965 1.00 96.94 115 ASP A CA 1
ATOM 832 C C . ASP A 1 115 ? 1.403 -13.380 8.334 1.00 96.94 115 ASP A C 1
ATOM 834 O O . ASP A 1 115 ? 1.133 -13.174 7.154 1.00 96.94 115 ASP A O 1
ATOM 838 N N . ARG A 1 116 ? 1.992 -12.457 9.105 1.00 96.56 116 ARG A N 1
ATOM 839 C CA . ARG A 1 116 ? 2.400 -11.118 8.675 1.00 96.56 116 ARG A CA 1
ATOM 840 C C . ARG A 1 116 ? 3.896 -10.946 8.882 1.00 96.56 116 ARG A C 1
ATOM 842 O O . ARG A 1 116 ? 4.374 -10.962 10.013 1.00 96.56 116 ARG A O 1
ATOM 849 N N . LEU A 1 117 ? 4.634 -10.764 7.797 1.00 96.50 117 LEU A N 1
ATOM 850 C CA . LEU A 1 117 ? 5.994 -10.243 7.859 1.00 96.50 117 LEU A CA 1
ATOM 851 C C . LEU A 1 117 ? 5.912 -8.753 7.548 1.00 96.50 117 LEU A C 1
ATOM 853 O O . LEU A 1 117 ? 5.615 -8.384 6.419 1.00 96.50 117 LEU A O 1
ATOM 857 N N . ARG A 1 118 ? 6.076 -7.937 8.581 1.00 96.38 118 ARG A N 1
ATOM 858 C CA . ARG A 1 118 ? 5.850 -6.489 8.562 1.00 96.38 118 ARG A CA 1
ATOM 859 C C . ARG A 1 118 ? 7.193 -5.784 8.439 1.00 96.38 118 ARG A C 1
ATOM 861 O O . ARG A 1 118 ? 8.164 -6.319 8.972 1.00 96.38 118 ARG A O 1
ATOM 868 N N . GLU A 1 119 ? 7.205 -4.656 7.739 1.00 94.94 119 GLU A N 1
ATOM 869 C CA . GLU A 1 119 ? 8.386 -3.821 7.500 1.00 94.94 119 GLU A CA 1
ATOM 870 C C . GLU A 1 119 ? 9.594 -4.661 7.053 1.00 94.94 119 GLU A C 1
ATOM 872 O O . GLU A 1 119 ? 10.617 -4.794 7.726 1.00 94.94 119 GLU A O 1
ATOM 877 N N . LEU A 1 120 ? 9.427 -5.357 5.923 1.00 95.38 120 LEU A N 1
ATOM 878 C CA . LEU A 1 120 ? 10.512 -6.138 5.344 1.00 95.38 120 LEU A CA 1
ATOM 879 C C . LEU A 1 120 ? 11.485 -5.196 4.638 1.00 95.38 120 LEU A C 1
ATOM 881 O O . LEU A 1 120 ? 11.348 -4.938 3.439 1.00 95.38 120 LEU A O 1
ATOM 885 N N . ASP A 1 121 ? 12.495 -4.762 5.381 1.00 95.69 121 ASP A N 1
ATOM 886 C CA . ASP A 1 121 ? 13.627 -4.038 4.824 1.00 95.69 121 ASP A CA 1
ATOM 887 C C . ASP A 1 121 ? 14.445 -4.923 3.894 1.00 95.69 121 ASP A C 1
ATOM 889 O O . ASP A 1 121 ? 14.689 -6.117 4.137 1.00 95.69 121 ASP A O 1
ATOM 893 N N . PHE A 1 122 ? 14.915 -4.315 2.815 1.00 94.00 122 PHE A N 1
ATOM 894 C CA . PHE A 1 122 ? 15.784 -4.977 1.872 1.00 94.00 122 PHE A CA 1
ATOM 895 C C . PHE A 1 122 ? 16.848 -4.034 1.334 1.00 94.00 122 PHE A C 1
ATOM 897 O O . PHE A 1 122 ? 16.641 -2.841 1.145 1.00 94.00 122 PHE A O 1
ATOM 904 N N . GLU A 1 123 ? 17.983 -4.632 1.001 1.00 92.81 123 GLU A N 1
ATOM 905 C CA . GLU A 1 123 ? 19.014 -4.032 0.175 1.00 92.81 123 GLU A CA 1
ATOM 906 C C . GLU A 1 123 ? 19.420 -5.099 -0.843 1.00 92.81 123 GLU A C 1
ATOM 908 O O . GLU A 1 123 ? 19.984 -6.138 -0.486 1.00 92.81 123 GLU A O 1
ATOM 913 N N . ILE A 1 124 ? 19.051 -4.912 -2.113 1.00 88.81 124 ILE A N 1
ATOM 914 C CA . ILE A 1 124 ? 19.309 -5.910 -3.156 1.00 88.81 124 ILE A CA 1
ATOM 915 C C . ILE A 1 124 ? 20.156 -5.345 -4.296 1.00 88.81 124 ILE A C 1
ATOM 917 O O . ILE A 1 124 ? 19.907 -4.236 -4.769 1.00 88.81 124 ILE A O 1
ATOM 921 N N . PRO A 1 125 ? 21.124 -6.121 -4.814 1.00 89.12 125 PRO A N 1
ATOM 922 C CA . PRO A 1 125 ? 21.875 -5.713 -5.987 1.00 89.12 125 PRO A CA 1
ATOM 923 C C . PRO A 1 125 ? 20.997 -5.801 -7.245 1.00 89.12 125 PRO A C 1
ATOM 925 O O . PRO A 1 125 ? 20.318 -6.810 -7.507 1.00 89.12 125 PRO A O 1
ATOM 928 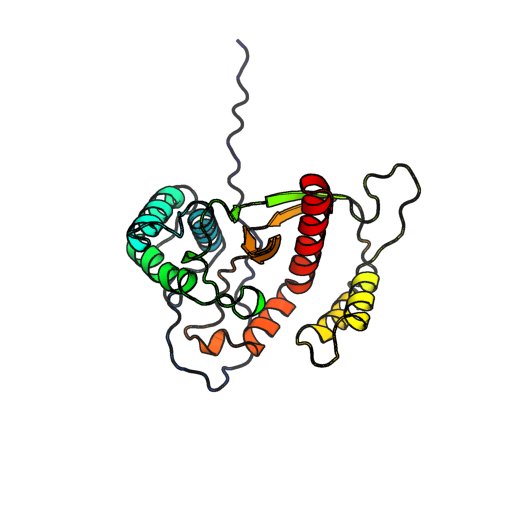N N . LEU A 1 126 ? 21.053 -4.744 -8.055 1.00 87.00 126 LEU A N 1
ATOM 929 C CA . LEU A 1 126 ? 20.452 -4.656 -9.383 1.00 87.00 126 LEU A CA 1
ATOM 930 C C . LEU A 1 126 ? 21.482 -4.993 -10.462 1.00 87.00 126 LEU A C 1
ATOM 932 O O . LEU A 1 126 ? 22.638 -4.578 -10.386 1.00 87.00 126 LEU A O 1
ATOM 936 N N . ALA A 1 127 ? 21.045 -5.761 -11.465 1.00 83.31 127 ALA A N 1
ATOM 937 C CA . ALA A 1 127 ? 21.841 -6.175 -12.624 1.00 83.31 127 ALA A CA 1
ATOM 938 C C . ALA A 1 127 ? 23.252 -6.701 -12.284 1.00 83.31 127 ALA A C 1
ATOM 940 O O . ALA A 1 127 ? 24.209 -6.423 -12.995 1.00 83.31 127 ALA A O 1
ATOM 941 N N . GLY A 1 128 ? 23.399 -7.477 -11.205 1.00 74.31 128 GLY A N 1
ATOM 942 C CA . GLY A 1 128 ? 24.704 -7.997 -10.785 1.00 74.31 128 GLY A CA 1
ATOM 943 C C . GLY A 1 128 ? 25.612 -6.945 -10.146 1.00 74.31 128 GLY A C 1
ATOM 944 O O . GLY A 1 128 ? 26.829 -7.046 -10.274 1.00 74.31 128 GLY A O 1
ATOM 945 N N . GLY A 1 129 ? 25.040 -5.939 -9.473 1.00 75.88 129 GLY A N 1
ATOM 946 C CA . GLY A 1 129 ? 25.769 -4.933 -8.688 1.00 75.88 129 GLY A CA 1
ATOM 947 C C . GLY A 1 129 ? 26.648 -5.502 -7.562 1.00 75.88 129 GLY A C 1
ATOM 948 O O . GLY A 1 129 ? 27.514 -4.802 -7.047 1.00 75.88 129 GLY A O 1
ATOM 949 N N . ASP A 1 130 ? 26.473 -6.776 -7.221 1.00 72.62 130 ASP A N 1
ATOM 950 C CA . ASP A 1 130 ? 27.274 -7.569 -6.285 1.00 72.62 130 ASP A CA 1
ATOM 951 C C . ASP A 1 130 ? 28.357 -8.430 -6.969 1.00 72.62 130 ASP A C 1
ATOM 953 O O . ASP A 1 130 ? 29.233 -8.995 -6.306 1.00 72.62 130 ASP A O 1
ATOM 957 N N . LEU A 1 131 ? 28.332 -8.544 -8.300 1.00 75.62 131 LEU A N 1
ATOM 958 C CA . LEU A 1 131 ? 29.256 -9.385 -9.055 1.00 75.62 131 LEU A CA 1
ATOM 959 C C . LEU A 1 131 ? 30.545 -8.628 -9.394 1.00 75.62 131 LEU A C 1
ATOM 961 O O . LEU A 1 131 ? 30.535 -7.506 -9.890 1.00 75.62 131 LEU A O 1
ATOM 965 N N . ARG A 1 132 ? 31.691 -9.299 -9.225 1.00 68.50 132 ARG A N 1
ATOM 966 C CA . ARG A 1 132 ? 33.002 -8.789 -9.683 1.00 68.50 132 ARG A CA 1
ATOM 967 C C . ARG A 1 132 ? 33.204 -8.901 -11.203 1.00 68.50 132 ARG A C 1
ATOM 969 O O . ARG A 1 132 ? 34.148 -8.329 -11.739 1.00 68.50 132 ARG A O 1
ATOM 976 N N . ALA A 1 133 ? 32.366 -9.686 -11.882 1.00 72.75 133 ALA A N 1
ATOM 977 C CA . ALA A 1 133 ? 32.407 -9.895 -13.328 1.00 72.75 133 ALA A CA 1
ATOM 978 C C . ALA A 1 133 ? 31.585 -8.831 -14.081 1.00 72.75 133 ALA A C 1
ATOM 980 O O . ALA A 1 133 ? 30.910 -8.003 -13.477 1.00 72.75 133 ALA A O 1
ATOM 981 N N . ARG A 1 134 ? 31.628 -8.848 -15.421 1.00 72.38 134 ARG A N 1
ATOM 982 C CA . ARG A 1 134 ? 30.870 -7.897 -16.246 1.00 72.38 134 ARG A CA 1
ATOM 983 C C . ARG A 1 134 ? 29.362 -8.126 -16.081 1.00 72.38 134 ARG A C 1
ATOM 985 O O . ARG A 1 134 ? 28.825 -9.095 -16.608 1.00 72.38 134 ARG A O 1
ATOM 992 N N . ALA A 1 135 ? 28.708 -7.209 -15.378 1.00 73.62 135 ALA A N 1
ATOM 993 C CA . ALA A 1 135 ? 27.261 -7.138 -15.233 1.00 73.62 135 ALA A CA 1
ATOM 994 C C . ALA A 1 135 ? 26.547 -6.938 -16.589 1.00 73.62 135 ALA A C 1
ATOM 996 O O . ALA A 1 135 ? 27.066 -6.210 -17.452 1.00 73.62 135 ALA A O 1
ATOM 997 N N . PRO A 1 136 ? 25.362 -7.547 -16.799 1.00 80.69 136 PRO A N 1
ATOM 998 C CA . PRO A 1 136 ? 24.508 -7.198 -17.926 1.00 80.69 136 PRO A CA 1
ATOM 999 C C . PRO A 1 136 ? 24.077 -5.732 -17.816 1.00 80.69 136 PRO A C 1
ATOM 1001 O O . PRO A 1 136 ? 23.867 -5.205 -16.726 1.00 80.69 136 PRO A O 1
ATOM 1004 N N . ARG A 1 137 ? 23.939 -5.057 -18.959 1.00 84.69 137 ARG A N 1
ATOM 1005 C CA . ARG A 1 137 ? 23.318 -3.731 -18.992 1.00 84.69 137 ARG A CA 1
ATOM 1006 C C . ARG A 1 137 ? 21.812 -3.927 -19.039 1.00 84.69 137 ARG A C 1
ATOM 1008 O O . ARG A 1 137 ? 21.317 -4.401 -20.051 1.00 84.69 137 ARG A O 1
ATOM 1015 N N . VAL A 1 138 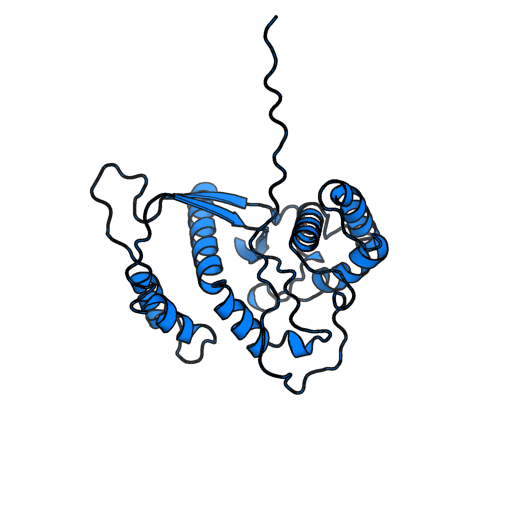? 21.149 -3.590 -17.940 1.00 90.50 138 VAL A N 1
ATOM 1016 C CA . VAL A 1 138 ? 19.689 -3.559 -17.822 1.00 90.50 138 VAL A CA 1
ATOM 1017 C C . VAL A 1 138 ? 19.262 -2.107 -17.637 1.00 90.50 138 VAL A C 1
ATOM 1019 O O . VAL A 1 138 ? 19.938 -1.327 -16.953 1.00 90.50 138 VAL A O 1
ATOM 1022 N N . SER A 1 139 ? 18.166 -1.745 -18.278 1.00 93.81 139 SER A N 1
ATOM 1023 C CA . SER A 1 139 ? 17.582 -0.415 -18.338 1.00 93.81 139 SER A CA 1
ATOM 1024 C C . SER A 1 139 ? 16.088 -0.453 -18.016 1.00 93.81 139 SER A C 1
ATOM 1026 O O . SER A 1 139 ? 15.483 -1.526 -17.972 1.00 93.81 139 SER A O 1
ATOM 1028 N N . LEU A 1 140 ? 15.479 0.712 -17.790 1.00 94.38 140 LEU A N 1
ATOM 1029 C CA . LEU A 1 140 ? 14.028 0.799 -17.587 1.00 94.38 140 LEU A CA 1
ATOM 1030 C C . LEU A 1 140 ? 13.234 0.371 -18.830 1.00 94.38 140 LEU A C 1
ATOM 1032 O O . LEU A 1 140 ? 12.173 -0.238 -18.681 1.00 94.38 140 LEU A O 1
ATOM 1036 N N . SER A 1 141 ? 13.773 0.580 -20.037 1.00 96.31 141 SER A N 1
ATOM 1037 C CA . SER A 1 141 ? 13.146 0.078 -21.266 1.00 96.31 141 SER A CA 1
ATOM 1038 C C . SER A 1 141 ? 12.964 -1.438 -21.249 1.00 96.31 141 SER A C 1
ATOM 1040 O O . SER A 1 141 ? 11.916 -1.916 -21.674 1.00 96.31 141 SER A O 1
ATOM 1042 N N . ASP A 1 142 ? 13.925 -2.193 -20.704 1.00 95.44 142 ASP A N 1
ATOM 1043 C CA . ASP A 1 142 ? 13.830 -3.657 -20.625 1.00 95.44 142 ASP A CA 1
ATOM 1044 C C . ASP A 1 142 ? 12.645 -4.094 -19.740 1.00 95.44 142 ASP A C 1
ATOM 1046 O O . ASP A 1 142 ? 11.952 -5.066 -20.042 1.00 95.44 142 ASP A O 1
ATOM 1050 N N . VAL A 1 143 ? 12.356 -3.345 -18.666 1.00 95.12 143 VAL A N 1
ATOM 1051 C CA . VAL A 1 143 ? 11.174 -3.577 -17.816 1.00 95.12 143 VAL A CA 1
ATOM 1052 C C . VAL A 1 143 ? 9.888 -3.255 -18.582 1.00 95.12 143 VAL A C 1
ATOM 1054 O O . VAL A 1 143 ? 8.943 -4.044 -18.554 1.00 95.12 143 VAL A O 1
ATOM 1057 N N . GLY A 1 144 ? 9.855 -2.135 -19.310 1.00 96.62 144 GLY A N 1
ATOM 1058 C CA . GLY A 1 144 ? 8.712 -1.767 -20.150 1.00 96.62 144 GLY A CA 1
ATOM 1059 C C . GLY A 1 144 ? 8.424 -2.789 -21.258 1.00 96.62 144 GLY A C 1
ATOM 1060 O O . GLY A 1 144 ? 7.265 -3.105 -21.529 1.00 96.62 144 GLY A O 1
ATOM 1061 N N . GLU A 1 145 ? 9.458 -3.369 -21.867 1.00 96.31 145 GLU A N 1
ATOM 1062 C CA . GLU A 1 145 ? 9.312 -4.448 -22.849 1.00 96.31 145 GLU A CA 1
ATOM 1063 C C . GLU A 1 145 ? 8.719 -5.717 -22.224 1.00 96.31 145 GLU A C 1
ATOM 1065 O O . GLU A 1 145 ? 7.794 -6.301 -22.794 1.00 96.31 145 GLU A O 1
ATOM 1070 N N . LEU A 1 146 ? 9.171 -6.106 -21.025 1.00 96.12 146 LEU A N 1
ATOM 1071 C CA . LEU A 1 146 ? 8.595 -7.236 -20.287 1.00 96.12 146 LEU A CA 1
ATOM 1072 C C . LEU A 1 146 ? 7.122 -7.004 -19.935 1.00 96.12 146 LEU A C 1
ATOM 1074 O O . LEU A 1 146 ? 6.312 -7.920 -20.084 1.00 96.12 146 LEU A O 1
ATOM 1078 N N . LEU A 1 147 ? 6.751 -5.784 -19.537 1.00 96.50 147 LEU A N 1
ATOM 1079 C CA . LEU A 1 147 ? 5.350 -5.438 -19.297 1.00 96.50 147 LEU A CA 1
ATOM 1080 C C . LEU A 1 147 ? 4.488 -5.679 -20.540 1.00 96.50 147 LEU A C 1
ATOM 1082 O O . LEU A 1 147 ? 3.432 -6.294 -20.429 1.00 96.50 147 LEU A O 1
ATOM 1086 N N . ARG A 1 148 ? 4.953 -5.294 -21.738 1.00 95.94 148 ARG A N 1
ATOM 1087 C CA . ARG A 1 148 ? 4.202 -5.549 -22.983 1.00 95.94 148 ARG A CA 1
ATOM 1088 C C . ARG A 1 148 ? 4.067 -7.031 -23.329 1.00 95.94 148 ARG A C 1
ATOM 1090 O O . ARG A 1 148 ? 3.114 -7.397 -24.013 1.00 95.94 148 ARG A O 1
ATOM 1097 N N . VAL A 1 149 ? 5.022 -7.861 -22.912 1.00 97.19 149 VAL A N 1
ATOM 1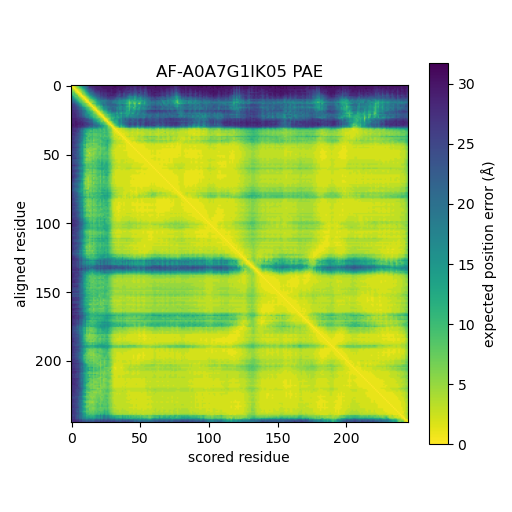098 C CA . VAL A 1 149 ? 4.980 -9.315 -23.130 1.00 97.19 149 VAL A CA 1
ATOM 1099 C C . VAL A 1 149 ? 3.984 -9.986 -22.187 1.00 97.19 149 VAL A C 1
ATOM 1101 O O . VAL A 1 149 ? 3.283 -10.909 -22.599 1.00 97.19 149 VAL A O 1
ATOM 1104 N N . HIS A 1 150 ? 3.928 -9.542 -20.930 1.00 96.56 150 HIS A N 1
ATOM 1105 C CA . HIS A 1 150 ? 3.189 -10.237 -19.876 1.00 96.56 150 HIS A CA 1
ATOM 1106 C C . HIS A 1 150 ? 1.803 -9.658 -19.583 1.00 96.56 150 HIS A C 1
ATOM 1108 O O . HIS A 1 150 ? 0.941 -10.403 -19.117 1.00 96.56 150 HIS A O 1
ATOM 1114 N N . LEU A 1 151 ? 1.562 -8.378 -19.874 1.00 96.12 151 LEU A N 1
ATOM 1115 C CA . LEU A 1 151 ? 0.257 -7.753 -19.682 1.00 96.12 151 LEU A CA 1
ATOM 1116 C C . LEU A 1 151 ? -0.563 -7.777 -20.983 1.00 96.12 151 LEU A C 1
ATOM 1118 O O . LEU A 1 151 ? -0.065 -7.367 -22.039 1.00 96.12 151 LEU A O 1
ATOM 1122 N N . PRO A 1 152 ? -1.836 -8.215 -20.947 1.00 96.62 152 PRO A N 1
ATOM 1123 C CA . PRO A 1 152 ? -2.734 -8.045 -22.082 1.00 96.62 152 PRO A CA 1
ATOM 1124 C C . PRO A 1 152 ? -3.030 -6.558 -22.310 1.00 96.62 152 PRO A C 1
ATOM 1126 O O . PRO A 1 152 ? -2.989 -5.755 -21.386 1.00 96.62 152 PRO A O 1
ATOM 1129 N N . ARG A 1 153 ? -3.417 -6.180 -23.535 1.00 95.19 153 ARG A N 1
ATOM 1130 C CA . ARG A 1 153 ? -3.752 -4.774 -23.859 1.00 95.19 153 ARG A CA 1
ATOM 1131 C C . ARG A 1 153 ? -4.936 -4.210 -23.067 1.00 95.19 153 ARG A C 1
ATOM 1133 O O . ARG A 1 153 ? -5.128 -3.003 -23.064 1.00 95.19 153 ARG A O 1
ATOM 1140 N N . SER A 1 154 ? -5.753 -5.080 -22.480 1.00 95.56 154 SER A N 1
ATOM 1141 C CA . SER A 1 154 ? -6.876 -4.712 -21.617 1.00 95.56 154 SER A CA 1
ATOM 1142 C C . SER A 1 154 ? -6.465 -4.445 -20.168 1.00 95.56 154 SER A C 1
ATOM 1144 O O . SER A 1 154 ? -7.319 -4.070 -19.375 1.00 95.56 154 SER A O 1
ATOM 1146 N N . ASP A 1 155 ? -5.209 -4.707 -19.799 1.00 96.00 155 ASP A N 1
ATOM 1147 C CA . ASP A 1 155 ? -4.715 -4.455 -18.450 1.00 96.00 155 ASP A CA 1
ATOM 1148 C C . ASP A 1 155 ? -4.577 -2.940 -18.200 1.00 96.00 155 ASP A C 1
ATOM 1150 O O . ASP A 1 155 ? -4.026 -2.241 -19.060 1.00 96.00 155 ASP A O 1
ATOM 1154 N N . PRO A 1 156 ? -5.042 -2.420 -17.048 1.00 95.06 156 PRO A N 1
ATOM 1155 C CA . PRO A 1 156 ? -4.984 -0.991 -16.729 1.00 95.06 156 PRO A CA 1
ATOM 1156 C C . PRO A 1 156 ? -3.559 -0.417 -16.736 1.00 95.06 156 PRO A C 1
ATOM 1158 O O . PRO A 1 156 ? -3.370 0.756 -17.060 1.00 95.06 156 PRO A O 1
ATOM 1161 N N . PHE A 1 157 ? -2.543 -1.235 -16.446 1.00 96.06 157 PHE A N 1
ATOM 1162 C CA . PHE A 1 157 ? -1.144 -0.809 -16.414 1.00 96.06 157 PHE A CA 1
ATOM 1163 C C . PHE A 1 157 ? -0.395 -1.086 -17.720 1.00 96.06 157 PHE A C 1
ATOM 1165 O O . PHE A 1 157 ? 0.799 -0.801 -17.811 1.00 96.06 157 PHE A O 1
ATOM 1172 N N . TRP A 1 158 ? -1.062 -1.593 -18.765 1.00 95.94 158 TRP A N 1
ATOM 1173 C CA . TRP A 1 158 ? -0.415 -1.885 -20.049 1.00 95.94 158 TRP A CA 1
ATOM 1174 C C . TRP A 1 158 ? 0.288 -0.654 -20.649 1.00 95.94 158 TRP A C 1
ATOM 1176 O O . TRP A 1 158 ? 1.402 -0.757 -21.169 1.00 95.94 158 TRP A O 1
ATOM 1186 N N . SER A 1 159 ? -0.333 0.525 -20.530 1.00 95.19 159 SER A N 1
ATOM 1187 C CA . SER A 1 159 ? 0.203 1.805 -21.021 1.00 95.19 159 SER A CA 1
ATOM 1188 C C . SER A 1 159 ? 1.443 2.282 -20.257 1.00 95.19 159 SER A C 1
ATOM 1190 O O . SER A 1 159 ? 2.221 3.080 -20.782 1.00 95.19 159 SER A O 1
ATOM 1192 N N . TYR A 1 160 ? 1.692 1.765 -19.050 1.00 96.44 160 TYR A N 1
ATOM 1193 C CA . TYR A 1 160 ? 2.866 2.122 -18.253 1.00 96.44 160 TYR A CA 1
ATOM 1194 C C . TYR A 1 160 ? 4.183 1.773 -18.964 1.00 96.44 160 TYR A C 1
ATOM 1196 O O . TYR A 1 160 ? 5.188 2.473 -18.823 1.00 96.44 160 TYR A O 1
ATOM 1204 N N . ALA A 1 161 ? 4.167 0.747 -19.822 1.00 96.62 161 ALA A N 1
ATOM 1205 C CA . ALA A 1 161 ? 5.303 0.394 -20.667 1.00 96.62 161 ALA A CA 1
ATOM 1206 C C . ALA A 1 161 ? 5.759 1.545 -21.584 1.00 96.62 161 ALA A C 1
ATOM 1208 O O . ALA A 1 161 ? 6.953 1.671 -21.865 1.00 96.62 161 ALA A O 1
ATOM 1209 N N . ASP A 1 162 ? 4.846 2.407 -22.039 1.00 95.62 162 ASP A N 1
ATOM 1210 C CA . ASP A 1 162 ? 5.188 3.552 -22.891 1.00 95.62 162 ASP A CA 1
ATOM 1211 C C . ASP A 1 162 ? 6.014 4.590 -22.118 1.00 95.62 162 ASP A C 1
ATOM 1213 O O . ASP A 1 162 ? 6.974 5.148 -22.654 1.00 95.62 162 ASP A O 1
ATOM 1217 N N . ARG A 1 163 ? 5.711 4.789 -20.828 1.00 94.56 163 ARG A N 1
ATOM 1218 C CA . ARG A 1 163 ? 6.504 5.644 -19.932 1.00 94.56 163 ARG A CA 1
ATOM 1219 C C . ARG A 1 163 ? 7.902 5.066 -19.725 1.00 94.56 163 ARG A C 1
ATOM 1221 O O . ARG A 1 163 ? 8.887 5.775 -19.941 1.00 94.56 163 ARG A O 1
ATOM 1228 N N . LEU A 1 164 ? 7.991 3.780 -19.376 1.00 96.00 164 LEU A N 1
ATOM 1229 C CA . LEU A 1 164 ? 9.267 3.096 -19.130 1.00 96.00 164 LEU A CA 1
ATOM 1230 C C . LEU A 1 164 ? 10.149 2.981 -20.378 1.00 96.00 164 LEU A C 1
ATOM 1232 O O . LEU A 1 164 ? 11.360 2.885 -20.246 1.00 96.00 164 LEU A O 1
ATOM 1236 N N . THR A 1 165 ? 9.572 3.031 -21.581 1.00 96.31 165 THR A N 1
ATOM 1237 C CA . THR A 1 165 ? 10.319 3.010 -22.854 1.00 96.31 165 THR A CA 1
ATOM 1238 C C . THR A 1 165 ? 10.517 4.399 -23.469 1.00 96.31 165 THR A C 1
ATOM 1240 O O . THR A 1 165 ? 11.064 4.526 -24.567 1.00 96.31 165 THR A O 1
ATOM 1243 N N . SER A 1 166 ? 10.096 5.461 -22.776 1.00 95.62 166 SER A N 1
ATOM 1244 C CA . SER A 1 166 ? 10.203 6.828 -23.285 1.00 95.62 166 SER A CA 1
ATOM 1245 C C . SER A 1 166 ? 11.667 7.285 -23.399 1.00 95.62 166 SER A C 1
ATOM 1247 O O . SER A 1 166 ? 12.505 6.879 -22.591 1.00 95.62 166 SER A O 1
ATOM 1249 N N . PRO A 1 167 ? 12.009 8.185 -24.342 1.00 90.31 167 PRO A N 1
ATOM 1250 C CA . PRO A 1 167 ? 13.390 8.640 -24.534 1.00 90.31 167 PRO A CA 1
ATOM 1251 C C . PRO A 1 167 ? 14.057 9.259 -23.292 1.00 90.31 167 PRO A C 1
ATOM 1253 O O . PRO A 1 167 ? 15.279 9.212 -23.180 1.00 90.31 167 PRO A O 1
ATOM 1256 N N . GLY A 1 168 ? 13.278 9.841 -22.371 1.00 86.81 168 GLY A N 1
ATOM 1257 C CA . GLY A 1 168 ? 13.797 10.475 -21.152 1.00 86.81 168 GLY A CA 1
ATOM 1258 C C . GLY A 1 168 ? 14.055 9.508 -19.992 1.00 86.81 168 GLY A C 1
ATOM 1259 O O . GLY A 1 168 ? 14.925 9.772 -19.163 1.00 86.81 168 GLY A O 1
ATOM 1260 N N . LEU A 1 169 ? 13.330 8.386 -19.940 1.00 89.06 169 LEU A N 1
ATOM 1261 C CA . LEU A 1 169 ? 13.375 7.439 -18.823 1.00 89.06 169 LEU A CA 1
ATOM 1262 C C . LEU A 1 169 ? 14.004 6.099 -19.217 1.00 89.06 169 LEU A C 1
ATOM 1264 O O . LEU A 1 169 ? 14.817 5.552 -18.479 1.00 89.06 169 LEU A O 1
ATOM 1268 N N . GLY A 1 170 ? 13.689 5.585 -20.404 1.00 90.88 170 GLY A N 1
ATOM 1269 C CA . GLY A 1 170 ? 14.007 4.210 -20.781 1.00 90.88 170 GLY A CA 1
ATOM 1270 C C . GLY A 1 170 ? 15.494 3.887 -20.859 1.00 90.88 170 GLY A C 1
ATOM 1271 O O . GLY A 1 170 ? 15.898 2.767 -20.560 1.00 90.88 170 GLY A O 1
ATOM 1272 N N . GLY A 1 171 ? 16.334 4.880 -21.164 1.00 91.44 171 GLY A N 1
ATOM 1273 C CA . GLY A 1 171 ? 17.791 4.723 -21.164 1.00 91.44 171 GLY A CA 1
ATOM 1274 C C . GLY A 1 171 ? 18.433 4.662 -19.772 1.00 91.44 171 GLY A C 1
ATOM 1275 O O . GLY A 1 171 ? 19.637 4.408 -19.679 1.00 91.44 171 GLY A O 1
ATOM 1276 N N . GLN A 1 172 ? 17.682 4.908 -18.692 1.00 90.31 172 GLN A N 1
ATOM 1277 C CA . GLN A 1 172 ? 18.226 4.865 -17.337 1.00 90.31 172 GLN A CA 1
ATOM 1278 C C . GLN A 1 172 ? 18.615 3.437 -16.960 1.00 90.31 172 GLN A C 1
ATOM 1280 O O . GLN A 1 172 ? 17.837 2.496 -17.108 1.00 90.31 172 GLN A O 1
ATOM 1285 N N . SER A 1 173 ? 19.849 3.279 -16.482 1.00 88.06 173 SER A N 1
ATOM 1286 C CA . SER A 1 173 ? 20.406 1.973 -16.143 1.00 88.06 173 SER A CA 1
ATOM 1287 C C . SER A 1 173 ? 19.992 1.538 -14.741 1.00 88.06 173 SER A C 1
ATOM 1289 O O . SER A 1 173 ? 20.223 2.260 -13.774 1.00 88.06 173 SER A O 1
ATOM 1291 N N . LEU A 1 174 ? 19.490 0.308 -14.630 1.00 86.75 174 LEU A N 1
ATOM 1292 C CA . LEU A 1 174 ? 19.212 -0.364 -13.363 1.00 86.75 174 LEU A CA 1
ATOM 1293 C C . LEU A 1 174 ? 20.488 -1.049 -12.861 1.00 86.75 174 LEU A C 1
ATOM 1295 O O . LEU A 1 174 ? 20.746 -2.208 -13.177 1.00 86.75 174 LEU A O 1
ATOM 1299 N N . ARG A 1 175 ? 21.322 -0.319 -12.116 1.00 84.94 175 ARG A N 1
ATOM 1300 C CA . ARG A 1 175 ? 22.601 -0.807 -11.570 1.00 84.94 175 ARG A CA 1
ATOM 1301 C C . ARG A 1 175 ? 22.823 -0.292 -10.151 1.00 84.94 175 ARG A C 1
ATOM 1303 O O . ARG A 1 175 ? 22.354 0.789 -9.819 1.00 84.94 175 ARG A O 1
ATOM 1310 N N . GLY A 1 176 ? 23.619 -1.014 -9.366 1.00 85.94 176 GLY A N 1
ATOM 1311 C CA . GLY A 1 176 ? 23.918 -0.658 -7.975 1.00 85.94 176 GLY A CA 1
ATOM 1312 C C . GLY A 1 176 ? 23.050 -1.442 -6.997 1.00 85.94 176 GLY A C 1
ATOM 1313 O O . GLY A 1 176 ? 22.719 -2.595 -7.277 1.00 85.94 176 GLY A O 1
ATOM 1314 N N . TYR A 1 177 ? 22.708 -0.824 -5.870 1.00 88.12 177 TYR A N 1
ATOM 1315 C CA . TYR A 1 177 ? 21.825 -1.399 -4.859 1.00 88.12 177 TYR A CA 1
ATOM 1316 C C . TYR A 1 177 ? 20.498 -0.652 -4.835 1.00 88.12 177 TYR A C 1
ATOM 1318 O O . TYR A 1 177 ? 20.455 0.560 -5.034 1.00 88.12 177 TYR A O 1
ATOM 1326 N N . LEU A 1 178 ? 19.429 -1.408 -4.619 1.00 89.88 178 LEU A N 1
ATOM 1327 C CA . LEU A 1 178 ? 18.102 -0.894 -4.337 1.00 89.88 178 LEU A CA 1
ATOM 1328 C C . LEU A 1 178 ? 17.799 -1.190 -2.875 1.00 89.88 178 LEU A C 1
ATOM 1330 O O . LEU A 1 178 ? 17.756 -2.363 -2.490 1.00 89.88 178 LEU A O 1
ATOM 1334 N N . SER A 1 179 ? 17.598 -0.134 -2.100 1.00 92.62 179 SER A N 1
ATOM 1335 C CA . SER A 1 179 ? 17.089 -0.203 -0.738 1.00 92.62 179 SER A CA 1
ATOM 1336 C C . SER A 1 179 ? 15.620 0.191 -0.703 1.00 92.62 179 SER A C 1
ATOM 1338 O O . SER A 1 179 ? 15.161 0.978 -1.530 1.00 92.62 179 SER A O 1
ATOM 1340 N N . GLY A 1 180 ? 14.895 -0.354 0.259 1.00 93.62 180 GLY A N 1
ATOM 1341 C CA . GLY A 1 180 ? 13.511 0.000 0.528 1.00 93.62 180 GLY A CA 1
ATOM 1342 C C . GLY A 1 180 ? 12.926 -0.918 1.588 1.00 93.62 180 GLY A C 1
ATOM 1343 O O . GLY A 1 180 ? 13.611 -1.815 2.087 1.00 93.62 180 GLY A O 1
ATOM 1344 N N . SER A 1 181 ? 11.651 -0.710 1.888 1.00 94.88 181 SER A N 1
ATOM 1345 C CA . SER A 1 181 ? 10.903 -1.545 2.818 1.00 94.88 181 SER A CA 1
ATOM 1346 C C . SER A 1 181 ? 9.567 -1.938 2.207 1.00 94.88 181 SER A C 1
ATOM 1348 O O . SER A 1 181 ? 8.963 -1.152 1.484 1.00 94.88 181 SER A O 1
ATOM 1350 N N . ILE A 1 182 ? 9.132 -3.172 2.448 1.00 97.00 182 ILE A N 1
ATOM 1351 C CA . ILE A 1 182 ? 7.783 -3.633 2.103 1.00 97.00 182 ILE A CA 1
ATOM 1352 C C . ILE A 1 182 ? 6.941 -3.576 3.373 1.00 97.00 182 ILE A C 1
ATOM 1354 O O . ILE A 1 182 ? 7.275 -4.261 4.342 1.00 97.00 182 ILE A O 1
ATOM 1358 N N . ASP A 1 183 ? 5.825 -2.845 3.345 1.00 97.31 183 ASP A N 1
ATOM 1359 C CA . ASP A 1 183 ? 4.950 -2.677 4.512 1.00 97.31 183 ASP A CA 1
ATOM 1360 C C . ASP A 1 183 ? 4.537 -3.988 5.150 1.00 97.31 183 ASP A C 1
ATOM 1362 O O . ASP A 1 183 ? 4.755 -4.218 6.342 1.00 97.31 183 ASP A O 1
ATOM 1366 N N . VAL A 1 184 ? 3.918 -4.866 4.361 1.00 97.62 184 VAL A N 1
ATOM 1367 C CA . VAL A 1 184 ? 3.569 -6.183 4.856 1.00 97.62 184 VAL A CA 1
ATOM 1368 C C . VAL A 1 184 ? 3.531 -7.219 3.746 1.00 97.62 184 VAL A C 1
ATOM 1370 O O . VAL A 1 184 ? 2.949 -7.054 2.675 1.00 97.62 184 VAL A O 1
ATOM 1373 N N . VAL A 1 185 ? 4.134 -8.358 4.054 1.00 97.88 185 VAL A N 1
ATOM 1374 C CA . VAL A 1 185 ? 3.970 -9.597 3.315 1.00 97.88 185 VAL A CA 1
ATOM 1375 C C . VAL A 1 185 ? 3.007 -10.482 4.094 1.00 97.88 185 VAL A C 1
ATOM 1377 O O . VAL A 1 185 ? 3.288 -10.890 5.225 1.00 97.88 185 VAL A O 1
ATOM 1380 N N . LEU A 1 186 ? 1.875 -10.803 3.476 1.00 97.75 186 LEU A N 1
ATOM 1381 C CA . LEU A 1 186 ? 0.852 -11.667 4.056 1.00 97.75 186 LEU A CA 1
ATOM 1382 C C . LEU A 1 186 ? 1.047 -13.100 3.570 1.00 97.75 186 LEU A C 1
ATOM 1384 O O . LEU A 1 186 ? 1.122 -13.349 2.365 1.00 97.75 186 LEU A O 1
ATOM 1388 N N . ARG A 1 187 ? 1.097 -14.057 4.497 1.00 97.25 187 ARG A N 1
ATOM 1389 C CA . ARG A 1 187 ? 1.056 -15.486 4.187 1.00 97.25 187 ARG A CA 1
ATOM 1390 C C . ARG A 1 187 ? -0.393 -15.957 4.169 1.00 97.25 187 ARG A C 1
ATOM 1392 O O . ARG A 1 187 ? -1.093 -15.920 5.173 1.00 97.25 187 ARG A O 1
ATOM 1399 N N . LEU A 1 188 ? -0.817 -16.456 3.020 1.00 96.44 188 LEU A N 1
ATOM 1400 C CA . LEU A 1 188 ? -2.121 -17.064 2.811 1.00 96.44 188 LEU A CA 1
ATOM 1401 C C . LEU A 1 188 ? -2.050 -18.594 2.979 1.00 96.44 188 LEU A C 1
ATOM 1403 O O . LEU A 1 188 ? -0.956 -19.181 2.998 1.00 96.44 188 LEU A O 1
ATOM 1407 N N . PRO A 1 189 ? -3.208 -19.280 3.035 1.00 93.38 189 PRO A N 1
ATOM 1408 C CA . PRO A 1 189 ? -3.268 -20.732 2.923 1.00 93.38 189 PRO A CA 1
ATOM 1409 C C . PRO A 1 189 ? -2.497 -21.276 1.706 1.00 93.38 189 PRO A C 1
ATOM 1411 O O . PRO A 1 189 ? -2.291 -20.592 0.703 1.00 93.38 189 PRO A O 1
ATOM 1414 N N . GLN A 1 190 ? -2.044 -22.531 1.811 1.00 90.25 190 GLN A N 1
ATOM 1415 C CA . GLN A 1 190 ? -1.238 -23.213 0.785 1.00 90.25 190 GLN A CA 1
ATOM 1416 C C . GLN A 1 190 ? 0.065 -22.481 0.403 1.00 90.25 190 GLN A C 1
ATOM 1418 O O . GLN A 1 190 ? 0.527 -22.602 -0.727 1.00 90.25 190 GLN A O 1
ATOM 1423 N N . GLN A 1 191 ? 0.670 -21.746 1.347 1.00 89.69 191 GLN A N 1
ATOM 1424 C CA . GLN A 1 191 ? 1.940 -21.031 1.143 1.00 89.69 191 GLN A CA 1
ATOM 1425 C C . GLN A 1 191 ? 1.908 -20.065 -0.053 1.00 89.69 191 GLN A C 1
ATOM 1427 O O . GLN A 1 191 ? 2.904 -19.895 -0.755 1.00 89.69 191 GLN A O 1
ATOM 1432 N N . ARG A 1 192 ? 0.763 -19.416 -0.289 1.00 94.25 192 ARG A N 1
ATOM 1433 C CA . ARG A 1 192 ? 0.711 -18.244 -1.169 1.00 94.25 192 ARG A CA 1
ATOM 1434 C C . ARG A 1 192 ? 1.067 -16.992 -0.377 1.00 94.25 192 ARG A C 1
ATOM 1436 O O . ARG A 1 192 ? 0.830 -16.935 0.826 1.00 94.25 192 ARG A O 1
ATOM 1443 N N . TYR A 1 193 ? 1.629 -15.999 -1.053 1.00 96.50 193 TYR A N 1
ATOM 1444 C CA . TYR A 1 193 ? 2.080 -14.759 -0.430 1.00 96.50 193 TYR A CA 1
ATOM 1445 C C . TYR A 1 193 ? 1.520 -13.557 -1.182 1.00 96.50 193 TYR A C 1
ATOM 1447 O O . TYR A 1 193 ? 1.464 -13.586 -2.411 1.00 96.50 193 TYR A O 1
ATOM 1455 N N . LEU A 1 194 ? 1.132 -12.518 -0.446 1.00 97.44 194 LEU A N 1
ATOM 1456 C CA . LEU A 1 194 ? 0.768 -11.214 -0.997 1.00 97.44 194 LEU A CA 1
ATOM 1457 C C . LEU A 1 194 ? 1.753 -10.162 -0.505 1.00 97.44 194 LEU A C 1
ATOM 1459 O O . LEU A 1 194 ? 2.132 -10.177 0.664 1.00 97.44 194 LEU A O 1
ATOM 1463 N N . VAL A 1 195 ? 2.128 -9.254 -1.399 1.00 97.31 195 VAL A N 1
ATOM 1464 C CA . VAL A 1 195 ? 2.746 -7.974 -1.051 1.00 97.31 195 VAL A CA 1
ATOM 1465 C C . VAL A 1 195 ? 1.612 -6.973 -0.890 1.00 97.31 195 VAL A C 1
ATOM 1467 O O . VAL A 1 195 ? 0.759 -6.878 -1.773 1.00 97.31 195 VAL A O 1
ATOM 1470 N N . VAL A 1 196 ? 1.594 -6.256 0.225 1.00 96.50 196 VAL A N 1
ATOM 1471 C CA . VAL A 1 196 ? 0.661 -5.161 0.484 1.00 96.50 196 VAL A CA 1
ATOM 1472 C C . VAL A 1 196 ? 1.482 -3.935 0.848 1.00 96.50 196 VAL A C 1
ATOM 1474 O O . VAL A 1 196 ? 2.458 -4.048 1.588 1.00 96.50 196 VAL A O 1
ATOM 1477 N N . ASP A 1 197 ? 1.068 -2.801 0.301 1.00 96.19 197 ASP A N 1
ATOM 1478 C CA . ASP A 1 197 ? 1.627 -1.477 0.538 1.00 96.19 197 ASP A CA 1
ATOM 1479 C C . ASP A 1 197 ? 0.455 -0.570 0.926 1.00 96.19 197 ASP A C 1
ATOM 1481 O O . ASP A 1 197 ? -0.544 -0.500 0.201 1.00 96.19 197 ASP A O 1
ATOM 1485 N N . TYR A 1 198 ? 0.515 0.024 2.111 1.00 95.31 198 TYR A N 1
ATOM 1486 C CA . TYR A 1 198 ? -0.503 0.942 2.594 1.00 95.31 198 TYR A CA 1
ATOM 1487 C C . TYR A 1 198 ? -0.238 2.319 1.988 1.00 95.31 198 TYR A C 1
ATOM 1489 O O . TYR A 1 198 ? 0.899 2.769 1.924 1.00 95.31 198 TYR A O 1
ATOM 1497 N N . LYS A 1 199 ? -1.291 2.992 1.519 1.00 93.88 199 LYS A N 1
ATOM 1498 C CA . LYS A 1 199 ? -1.199 4.354 0.989 1.00 93.88 199 LYS A CA 1
ATOM 1499 C C . LYS A 1 199 ? -2.298 5.215 1.589 1.00 93.88 199 LYS A C 1
ATOM 1501 O O . LYS A 1 199 ? -3.470 4.849 1.560 1.00 93.88 199 LYS A O 1
ATOM 1506 N N . THR A 1 200 ? -1.904 6.378 2.078 1.00 93.00 200 THR A N 1
ATOM 1507 C CA . THR A 1 200 ? -2.750 7.430 2.664 1.00 93.00 200 THR A CA 1
ATOM 1508 C C . THR A 1 200 ? -3.115 8.517 1.649 1.00 93.00 200 THR A C 1
ATOM 1510 O O . THR A 1 200 ? -3.610 9.578 2.020 1.00 93.00 200 THR A O 1
ATOM 1513 N N . ASN A 1 201 ? -2.921 8.248 0.351 1.00 91.12 201 ASN A N 1
ATOM 1514 C CA . ASN A 1 201 ? -3.250 9.171 -0.733 1.00 91.12 201 ASN A CA 1
ATOM 1515 C C . ASN A 1 201 ? -4.728 9.591 -0.669 1.00 91.12 201 ASN A C 1
ATOM 1517 O O . ASN A 1 201 ? -5.644 8.763 -0.732 1.00 91.12 201 ASN A O 1
ATOM 1521 N N . HIS A 1 202 ? -4.964 10.898 -0.604 1.00 90.50 202 HIS A N 1
ATOM 1522 C CA . HIS A 1 202 ? -6.307 11.460 -0.622 1.00 90.50 202 HIS A CA 1
ATOM 1523 C C . HIS A 1 202 ? -6.769 11.692 -2.069 1.00 90.50 202 HIS A C 1
ATOM 1525 O O . HIS A 1 202 ? -6.290 12.612 -2.734 1.00 90.50 202 HIS A O 1
ATOM 1531 N N . LEU A 1 203 ? -7.704 10.868 -2.557 1.00 90.62 203 LEU A N 1
ATOM 1532 C CA . LEU A 1 203 ? -8.270 10.991 -3.913 1.00 90.62 203 LEU A CA 1
ATOM 1533 C C . LEU A 1 203 ? -9.623 11.717 -3.936 1.00 90.62 203 LEU A C 1
ATOM 1535 O O . LEU A 1 203 ? -10.062 12.165 -4.995 1.00 90.62 203 LEU A O 1
ATOM 1539 N N . GLY A 1 204 ? -10.265 11.854 -2.774 1.00 90.94 204 GLY A N 1
ATOM 1540 C CA . GLY A 1 204 ? -11.549 12.519 -2.594 1.00 90.94 204 GLY A CA 1
ATOM 1541 C C . GLY A 1 204 ? -12.277 12.033 -1.341 1.00 90.94 204 GLY A C 1
ATOM 1542 O O . GLY A 1 204 ? -11.755 11.227 -0.571 1.00 90.94 204 GLY A O 1
ATOM 1543 N N . ALA A 1 205 ? -13.487 12.545 -1.130 1.00 90.94 205 ALA A N 1
ATOM 1544 C CA . ALA A 1 205 ? -14.239 12.331 0.104 1.00 90.94 205 ALA A CA 1
ATOM 1545 C C . ALA A 1 205 ? -15.094 11.055 0.090 1.00 90.94 205 ALA A C 1
ATOM 1547 O O . ALA A 1 205 ? -15.610 10.663 1.133 1.00 90.94 205 ALA A O 1
ATOM 1548 N N . THR A 1 206 ? -15.257 10.400 -1.062 1.00 91.50 206 THR A N 1
ATOM 1549 C CA . THR A 1 206 ? -16.191 9.277 -1.226 1.00 91.50 206 THR A CA 1
ATOM 1550 C C . THR A 1 206 ? -15.504 8.032 -1.775 1.00 91.50 206 THR A C 1
ATOM 1552 O O . THR A 1 206 ? -14.463 8.106 -2.422 1.00 91.50 206 THR A O 1
ATOM 1555 N N . ALA A 1 207 ? -16.120 6.864 -1.598 1.00 88.56 207 ALA A N 1
ATOM 1556 C CA . ALA A 1 207 ? -15.649 5.615 -2.191 1.00 88.56 207 ALA A CA 1
ATOM 1557 C C . ALA A 1 207 ? -15.557 5.673 -3.733 1.00 88.56 207 ALA A C 1
ATOM 1559 O O . ALA A 1 207 ? -14.729 4.978 -4.324 1.00 88.56 207 ALA A O 1
ATOM 1560 N N . ALA A 1 208 ? -16.368 6.507 -4.398 1.00 90.19 208 ALA A N 1
ATOM 1561 C CA . ALA A 1 208 ? -16.324 6.689 -5.851 1.00 90.19 208 ALA A CA 1
ATOM 1562 C C . ALA A 1 208 ? -14.999 7.314 -6.332 1.00 90.19 208 ALA A C 1
ATOM 1564 O O . ALA A 1 208 ? -14.500 6.966 -7.411 1.00 90.19 208 ALA A O 1
ATOM 1565 N N . ASP A 1 209 ? -14.392 8.166 -5.503 1.00 91.62 209 ASP A N 1
ATOM 1566 C CA . ASP A 1 209 ? -13.093 8.788 -5.771 1.00 91.62 209 ASP A CA 1
ATOM 1567 C C . ASP A 1 209 ? -11.936 7.772 -5.759 1.00 91.62 209 ASP A C 1
ATOM 1569 O O . ASP A 1 209 ? -10.880 8.032 -6.333 1.00 91.62 209 ASP A O 1
ATOM 1573 N N . TYR A 1 210 ? -12.173 6.585 -5.190 1.00 92.38 210 TYR A N 1
ATOM 1574 C CA . TYR A 1 210 ? -11.260 5.439 -5.133 1.00 92.38 210 TYR A CA 1
ATOM 1575 C C . TYR A 1 210 ? -11.699 4.289 -6.059 1.00 92.38 210 TYR A C 1
ATOM 1577 O O . TYR A 1 210 ? -11.380 3.122 -5.824 1.00 92.38 210 TYR A O 1
ATOM 1585 N N . SER A 1 211 ? -12.450 4.586 -7.123 1.00 92.56 211 SER A N 1
ATOM 1586 C CA . SER A 1 211 ? -12.787 3.587 -8.146 1.00 92.56 211 SER A CA 1
ATOM 1587 C C . SER A 1 211 ? -11.545 3.058 -8.880 1.00 92.56 211 SER A C 1
ATOM 1589 O O . SER A 1 211 ? -10.477 3.667 -8.854 1.00 92.56 211 SER A O 1
ATOM 1591 N N . VAL A 1 212 ? -11.683 1.914 -9.564 1.00 92.62 212 VAL A N 1
ATOM 1592 C CA . VAL A 1 212 ? -10.569 1.241 -10.265 1.00 92.62 212 VAL A CA 1
ATOM 1593 C C . VAL A 1 212 ? -9.831 2.183 -11.218 1.00 92.62 212 VAL A C 1
ATOM 1595 O O . VAL A 1 212 ? -8.601 2.208 -11.211 1.00 92.62 212 VAL A O 1
ATOM 1598 N N . ASP A 1 213 ? -10.557 2.986 -11.996 1.00 93.56 213 ASP A N 1
ATOM 1599 C CA . ASP A 1 213 ? -9.957 3.919 -12.956 1.00 93.56 213 ASP A CA 1
ATOM 1600 C C . ASP A 1 213 ? -9.171 5.029 -12.244 1.00 93.56 213 ASP A C 1
ATOM 1602 O O . ASP A 1 213 ? -8.055 5.363 -12.642 1.00 93.56 213 ASP A O 1
ATOM 1606 N N . ARG A 1 214 ? -9.713 5.540 -11.131 1.00 93.19 214 ARG A N 1
ATOM 1607 C C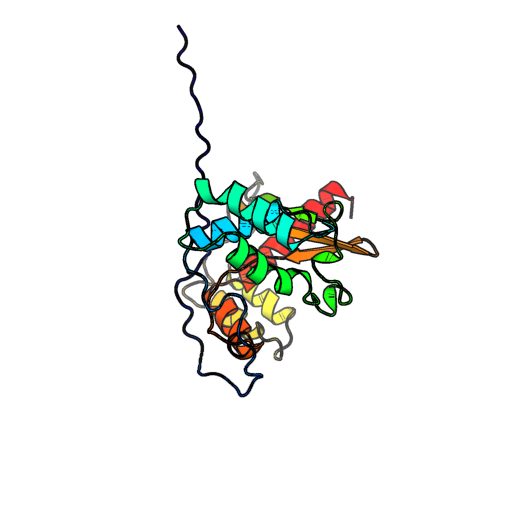A . ARG A 1 214 ? -9.090 6.591 -10.317 1.00 93.19 214 ARG A CA 1
ATOM 1608 C C . ARG A 1 214 ? -7.833 6.110 -9.609 1.00 93.19 214 ARG A C 1
ATOM 1610 O O . ARG A 1 214 ? -6.800 6.775 -9.648 1.00 93.19 214 ARG A O 1
ATOM 1617 N N . LEU A 1 215 ? -7.906 4.922 -9.014 1.00 95.12 215 LEU A N 1
ATOM 1618 C CA . LEU A 1 215 ? -6.753 4.259 -8.416 1.00 95.12 215 LEU A CA 1
ATOM 1619 C C . LEU A 1 215 ? -5.687 3.965 -9.470 1.00 95.12 215 LEU A C 1
ATOM 1621 O O . LEU A 1 215 ? -4.510 4.188 -9.214 1.00 95.12 215 LEU A O 1
ATOM 1625 N N . THR A 1 216 ? -6.083 3.523 -10.666 1.00 95.69 216 THR A N 1
ATOM 1626 C CA . THR A 1 216 ? -5.147 3.276 -11.771 1.00 95.69 216 THR A CA 1
ATOM 1627 C C . THR A 1 216 ? -4.409 4.553 -12.168 1.00 95.69 216 THR A C 1
ATOM 1629 O O . THR A 1 216 ? -3.183 4.535 -12.270 1.00 95.69 216 THR A O 1
ATOM 1632 N N . GLU A 1 217 ? -5.125 5.666 -12.359 1.00 94.81 217 GLU A N 1
ATOM 1633 C CA . GLU A 1 217 ? -4.524 6.966 -12.683 1.00 94.81 217 GLU A CA 1
ATOM 1634 C C . GLU A 1 217 ? -3.534 7.403 -11.591 1.00 94.81 217 GLU A C 1
ATOM 1636 O O . GLU A 1 217 ? -2.398 7.771 -11.904 1.00 94.81 217 GLU A O 1
ATOM 1641 N N . ALA A 1 218 ? -3.907 7.261 -10.315 1.00 94.75 218 ALA A N 1
ATOM 1642 C CA . ALA A 1 218 ? -3.029 7.593 -9.197 1.00 94.75 218 ALA A CA 1
ATOM 1643 C C . ALA A 1 218 ? -1.793 6.693 -9.102 1.00 94.75 218 ALA A C 1
ATOM 1645 O O . ALA A 1 218 ? -0.678 7.187 -8.946 1.00 94.75 218 ALA A O 1
ATOM 1646 N N . MET A 1 219 ? -1.955 5.382 -9.275 1.00 96.38 219 MET A N 1
ATOM 1647 C CA . MET A 1 219 ? -0.834 4.443 -9.287 1.00 96.38 219 MET A CA 1
ATOM 1648 C C . MET A 1 219 ? 0.145 4.740 -10.430 1.00 96.38 219 MET A C 1
ATOM 1650 O O . MET A 1 219 ? 1.357 4.693 -10.227 1.00 96.38 219 MET A O 1
ATOM 1654 N N . LEU A 1 220 ? -0.360 5.072 -11.622 1.00 94.94 220 LEU A N 1
ATOM 1655 C CA . LEU A 1 220 ? 0.469 5.436 -12.776 1.00 94.94 220 LEU A CA 1
ATOM 1656 C C . LEU A 1 220 ? 1.203 6.768 -12.584 1.00 94.94 220 LEU A C 1
ATOM 1658 O O . LEU A 1 220 ? 2.303 6.927 -13.116 1.00 94.94 220 LEU A O 1
ATOM 1662 N N . HIS A 1 221 ? 0.595 7.722 -11.875 1.00 92.31 221 HIS A N 1
ATOM 1663 C CA . HIS A 1 221 ? 1.212 9.013 -11.579 1.00 92.31 221 HIS A CA 1
ATOM 1664 C C . HIS A 1 221 ? 2.438 8.861 -10.672 1.00 92.31 221 HIS A C 1
ATOM 1666 O O . HIS A 1 221 ? 3.461 9.491 -10.933 1.00 92.31 221 HIS A O 1
ATOM 1672 N N . SER A 1 222 ? 2.347 7.985 -9.671 1.00 91.31 222 SER A N 1
ATOM 1673 C CA . SER A 1 222 ? 3.373 7.800 -8.635 1.00 91.31 222 SER A CA 1
ATOM 1674 C C . SER A 1 222 ? 4.337 6.639 -8.897 1.00 91.31 222 SER A C 1
ATOM 1676 O O . SER A 1 222 ? 5.036 6.206 -7.988 1.00 91.31 222 SER A O 1
ATOM 1678 N N . ASP A 1 223 ? 4.349 6.084 -10.113 1.00 94.06 223 ASP A N 1
ATOM 1679 C CA . ASP A 1 223 ? 5.205 4.950 -10.498 1.00 94.06 223 ASP A CA 1
ATOM 1680 C C . ASP A 1 223 ? 5.051 3.690 -9.603 1.00 94.06 223 ASP A C 1
ATOM 1682 O O . ASP A 1 223 ? 5.892 2.784 -9.616 1.00 94.06 223 ASP A O 1
ATOM 1686 N N . TYR A 1 224 ? 3.924 3.557 -8.890 1.00 95.88 224 TYR A N 1
ATOM 1687 C CA . TYR A 1 224 ? 3.632 2.408 -8.025 1.00 95.88 224 TYR A CA 1
ATOM 1688 C C . TYR A 1 224 ? 3.647 1.050 -8.749 1.00 95.88 224 TYR A C 1
ATOM 1690 O O . TYR A 1 224 ? 4.050 0.065 -8.126 1.00 95.88 224 TYR A O 1
ATOM 1698 N N . PRO A 1 225 ? 3.297 0.924 -10.049 1.00 96.19 225 PRO A N 1
ATOM 1699 C CA . PRO A 1 225 ? 3.490 -0.332 -10.768 1.00 96.19 225 PRO A CA 1
ATOM 1700 C C . PRO A 1 225 ? 4.951 -0.801 -10.782 1.00 96.19 225 PRO A C 1
ATOM 1702 O O . PRO A 1 225 ? 5.208 -1.995 -10.623 1.00 96.19 225 PRO A O 1
ATOM 1705 N N . LEU A 1 226 ? 5.920 0.113 -10.926 1.00 94.38 226 LEU A N 1
ATOM 1706 C CA . LEU A 1 226 ? 7.339 -0.244 -10.859 1.00 94.38 226 LEU A CA 1
ATOM 1707 C C . LEU A 1 226 ? 7.729 -0.677 -9.441 1.00 94.38 226 LEU A C 1
ATOM 1709 O O . LEU A 1 226 ? 8.396 -1.702 -9.288 1.00 94.38 226 LEU A O 1
ATOM 1713 N N . GLN A 1 227 ? 7.271 0.049 -8.417 1.00 94.81 227 GLN A N 1
ATOM 1714 C CA . GLN A 1 227 ? 7.482 -0.310 -7.009 1.00 94.81 227 GLN A CA 1
ATOM 1715 C C . GLN A 1 227 ? 6.948 -1.722 -6.711 1.00 94.81 227 GLN A C 1
ATOM 1717 O O . GLN A 1 227 ? 7.690 -2.572 -6.215 1.00 94.81 227 GLN A O 1
ATOM 1722 N N . ALA A 1 228 ? 5.708 -2.021 -7.109 1.00 95.88 228 ALA A N 1
ATOM 1723 C CA . ALA A 1 228 ? 5.081 -3.326 -6.908 1.00 95.88 228 ALA A CA 1
ATOM 1724 C C . ALA A 1 228 ? 5.873 -4.466 -7.576 1.00 95.88 228 ALA A C 1
ATOM 1726 O O . ALA A 1 228 ? 6.105 -5.508 -6.958 1.00 95.88 228 ALA A O 1
ATOM 1727 N N . LEU A 1 229 ? 6.349 -4.270 -8.814 1.00 95.19 229 LEU A N 1
ATOM 1728 C CA . LEU A 1 229 ? 7.196 -5.254 -9.502 1.00 95.19 229 LEU A CA 1
ATOM 1729 C C . LEU A 1 229 ? 8.505 -5.507 -8.748 1.00 95.19 229 LEU A C 1
ATOM 1731 O O . LEU A 1 229 ? 8.911 -6.661 -8.576 1.00 95.19 229 LEU A O 1
ATOM 1735 N N . LEU A 1 230 ? 9.165 -4.443 -8.286 1.00 94.12 230 LEU A N 1
ATOM 1736 C CA . LEU A 1 230 ? 10.413 -4.546 -7.533 1.00 94.12 230 LEU A CA 1
ATOM 1737 C C . LEU A 1 230 ? 10.195 -5.270 -6.200 1.00 94.12 230 LEU A C 1
ATOM 1739 O O . LEU A 1 230 ? 10.968 -6.172 -5.872 1.00 94.12 230 LEU A O 1
ATOM 1743 N N . TYR A 1 231 ? 9.110 -4.971 -5.486 1.00 97.06 231 TYR A N 1
ATOM 1744 C CA . TYR A 1 231 ? 8.763 -5.643 -4.233 1.00 97.06 231 TYR A CA 1
ATOM 1745 C C . TYR A 1 231 ? 8.471 -7.130 -4.429 1.00 97.06 231 TYR A C 1
ATOM 1747 O O . TYR A 1 231 ? 8.942 -7.960 -3.650 1.00 97.06 231 TYR A O 1
ATOM 1755 N N . VAL A 1 232 ? 7.776 -7.510 -5.505 1.00 95.62 232 VAL A N 1
ATOM 1756 C CA . VAL A 1 232 ? 7.560 -8.928 -5.835 1.00 95.62 232 VAL A CA 1
ATOM 1757 C C . VAL A 1 232 ? 8.888 -9.633 -6.134 1.00 95.62 232 VAL A C 1
ATOM 1759 O O . VAL A 1 232 ? 9.093 -10.765 -5.690 1.00 95.62 232 VAL A O 1
ATOM 1762 N N . VAL A 1 233 ? 9.830 -8.980 -6.824 1.00 93.88 233 VAL A N 1
ATOM 1763 C CA . VAL A 1 233 ? 11.177 -9.536 -7.061 1.00 93.88 233 VAL A CA 1
ATOM 1764 C C . VAL A 1 233 ? 11.959 -9.697 -5.755 1.00 93.88 233 VAL A C 1
ATOM 1766 O O . VAL A 1 233 ? 12.591 -10.741 -5.553 1.00 93.88 233 VAL A O 1
ATOM 1769 N N . VAL A 1 234 ? 11.917 -8.700 -4.866 1.00 94.75 234 VAL A N 1
ATOM 1770 C CA . VAL A 1 234 ? 12.527 -8.757 -3.527 1.00 94.75 234 VAL A CA 1
ATOM 1771 C C . VAL A 1 234 ? 11.958 -9.937 -2.747 1.00 94.75 234 VAL A C 1
ATOM 1773 O O . VAL A 1 234 ? 12.717 -10.804 -2.302 1.00 94.75 234 VAL A O 1
ATOM 1776 N N . LEU A 1 235 ? 10.629 -10.026 -2.654 1.00 95.81 235 LEU A N 1
ATOM 1777 C CA . LEU A 1 235 ? 9.954 -11.0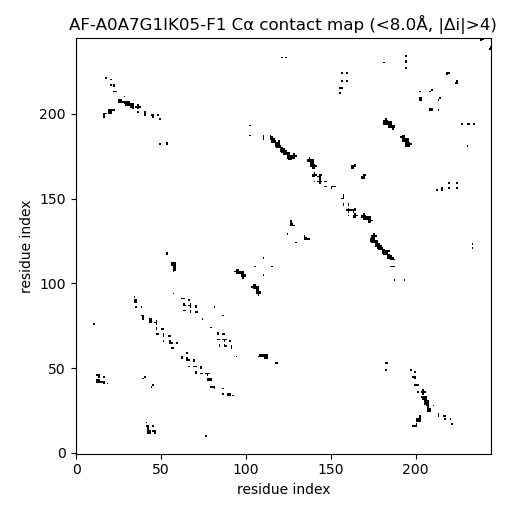98 -1.936 1.00 95.81 235 LEU A CA 1
ATOM 1778 C C . LEU A 1 235 ? 10.296 -12.468 -2.531 1.00 95.81 235 LEU A C 1
ATOM 1780 O O . LEU A 1 235 ? 10.615 -13.399 -1.794 1.00 95.81 235 LEU A O 1
ATOM 1784 N N . HIS A 1 236 ? 10.304 -12.599 -3.858 1.00 94.06 236 HIS A N 1
ATOM 1785 C CA . HIS A 1 236 ? 10.675 -13.844 -4.526 1.00 94.06 236 HIS A CA 1
ATOM 1786 C C . HIS A 1 236 ? 12.104 -14.288 -4.162 1.00 94.06 236 HIS A C 1
ATOM 1788 O O . HIS A 1 236 ? 12.327 -15.453 -3.822 1.00 94.06 236 HIS A O 1
ATOM 1794 N N . ARG A 1 237 ? 13.081 -13.367 -4.173 1.00 91.81 237 ARG A N 1
ATOM 1795 C CA . ARG A 1 237 ? 14.467 -13.661 -3.757 1.00 91.81 237 ARG A CA 1
ATOM 1796 C C . ARG A 1 237 ? 14.537 -14.069 -2.282 1.00 91.81 237 ARG A C 1
ATOM 1798 O O . ARG A 1 237 ? 15.212 -15.048 -1.955 1.00 91.81 237 ARG A O 1
ATOM 1805 N N . PHE A 1 238 ? 13.819 -13.357 -1.417 1.00 92.50 238 PHE A N 1
ATOM 1806 C CA . PHE A 1 238 ? 13.749 -13.641 0.015 1.00 92.50 238 PHE A CA 1
ATOM 1807 C C . PHE A 1 238 ? 13.160 -15.032 0.303 1.00 92.50 238 PHE A C 1
ATOM 1809 O O . PHE A 1 238 ? 13.759 -15.825 1.038 1.00 92.50 238 PHE A O 1
ATOM 1816 N N . LEU A 1 239 ? 12.022 -15.367 -0.315 1.00 92.56 239 LEU A N 1
ATOM 1817 C CA . LEU A 1 239 ? 11.346 -16.655 -0.135 1.00 92.56 239 LEU A CA 1
ATOM 1818 C C . LEU A 1 239 ? 12.185 -17.817 -0.664 1.00 92.56 239 LEU A C 1
ATOM 1820 O O . LEU A 1 239 ? 12.323 -18.821 0.032 1.00 92.56 239 LEU A O 1
ATOM 1824 N N . ARG A 1 240 ? 12.818 -17.671 -1.833 1.00 91.12 240 ARG A N 1
ATOM 1825 C CA . ARG A 1 240 ? 13.743 -18.680 -2.371 1.00 91.12 240 ARG A CA 1
ATOM 1826 C C . ARG A 1 240 ? 14.868 -19.007 -1.387 1.00 91.12 240 ARG A C 1
ATOM 1828 O O . ARG A 1 240 ? 15.188 -20.176 -1.175 1.00 91.12 240 ARG A O 1
ATOM 1835 N N . TRP A 1 241 ? 15.444 -17.994 -0.738 1.00 86.12 241 TRP A N 1
ATOM 1836 C CA . TRP A 1 241 ? 16.492 -18.204 0.262 1.00 86.12 241 TRP A CA 1
ATOM 1837 C C . TRP A 1 241 ? 15.973 -18.885 1.539 1.00 86.12 241 TRP A C 1
ATOM 1839 O O . TRP A 1 241 ? 16.602 -19.819 2.040 1.00 86.12 241 TRP A O 1
ATOM 1849 N N . ARG A 1 242 ? 14.817 -18.454 2.058 1.00 85.88 242 ARG A N 1
ATOM 1850 C CA . ARG A 1 242 ? 14.254 -18.947 3.330 1.00 85.88 242 ARG A CA 1
ATOM 1851 C C . ARG A 1 242 ? 13.556 -20.302 3.225 1.00 85.88 242 ARG A C 1
ATOM 1853 O O . ARG A 1 242 ? 13.589 -21.067 4.185 1.00 85.88 242 ARG A O 1
ATOM 1860 N N . GLN A 1 243 ? 12.910 -20.585 2.098 1.00 83.44 243 GLN A N 1
ATOM 1861 C CA . GLN A 1 243 ? 12.021 -21.740 1.924 1.00 83.44 243 GLN A CA 1
ATOM 1862 C C . GLN A 1 243 ? 12.537 -22.772 0.919 1.00 83.44 243 GLN A C 1
ATOM 1864 O O . GLN A 1 243 ? 11.932 -23.831 0.793 1.00 83.44 243 GLN A O 1
ATOM 1869 N N . ARG A 1 244 ? 13.680 -22.518 0.261 1.00 61.78 244 ARG A N 1
ATOM 1870 C CA . ARG A 1 244 ? 14.267 -23.405 -0.762 1.00 61.78 244 ARG A CA 1
ATOM 1871 C C . ARG A 1 244 ? 13.291 -23.737 -1.903 1.00 61.78 244 ARG A C 1
ATOM 1873 O O . ARG A 1 244 ? 13.211 -24.891 -2.320 1.00 61.78 244 ARG A O 1
ATOM 1880 N N . ILE A 1 245 ? 12.562 -22.727 -2.373 1.00 56.22 245 ILE A N 1
ATOM 1881 C CA . ILE A 1 245 ? 11.754 -22.788 -3.603 1.00 56.22 245 ILE A CA 1
ATOM 1882 C C . ILE A 1 245 ? 12.660 -22.529 -4.811 1.00 56.22 245 ILE A C 1
ATOM 1884 O O . ILE A 1 245 ? 13.560 -21.662 -4.688 1.00 56.22 245 ILE A O 1
#

Sequence (245 aa):
MTSGVTSEPEVDVRDDEVDAVVVSEPGSGADLDSPLAAMPSGAAFGSLVHAVLETADPQAADLAGELEEQVRRHAPWWPVDTDAAELAT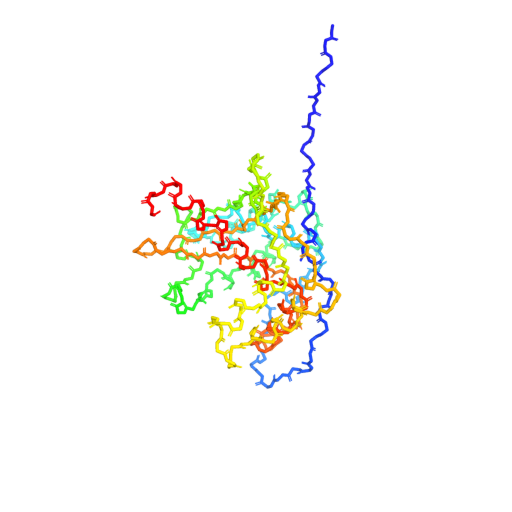ALVPMHDSPLGLLAGDLTLRQIGVRDRLRELDFEIPLAGGDLRARAPRVSLSDVGELLRVHLPRSDPFWSYADRLTSPGLGGQSLRGYLSGSIDVVLRLPQQRYLVVDYKTNHLGATAADYSVDRLTEAMLHSDYPLQALLYVVVLHRFLRWRQRI

Organism: Mycobacterium kansasii (NCBI:txid1768)

pLDDT: mean 87.46, std 16.26, range [31.17, 98.69]

Mean predicted aligned error: 7.42 Å

Nearest PDB structures (foldseek):
  3k70-assembly1_B  TM=8.048E-01  e=6.882E-09  Escherichia coli K-12
  5ld2-assembly1_B  TM=7.890E-01  e=5.140E-09  Escherichia coli K-12
  1w36-assembly2_E  TM=8.067E-01  e=2.211E-08  Escherichia coli
  7mr3-assembly1_B  TM=7.114E-01  e=1.307E-08  Escherichia coli K-12
  4cej-assembly1_A  TM=6.617E-01  e=3.462E-03  Bacillus subtilis subsp. subtilis str. 168

Foldseek 3Di:
DDDDDDPDDPPDQPPLADPADDFDDFDDDDQAFQLCQPFDDDRLVVSLVLQLLQPFWLQDPPQLVRSLVSSVVCCVVRPGPDRSSSVSVSCVVQQVAQPPDLQPRDGVSNFGPVQKDFWAKDKDFWQPLVPPDDGDWDWLLVVLVVLCVPDDPPDLCVCLSCVSNDPVGGRHTGGHIDIDTQGIWGQHPPRDIDGDDDHPHDQHGGVSSVDPNNVSSVCSVSVVVVVRVVVVVVVVVVCCVVPVD

InterPro domains:
  IPR011335 Restriction endonuclease type II-like [SSF52980] (20-243)
  IPR011604 PD-(D/E)XK endonuclease-like domain superfamily [G3DSA:3.90.320.10] (2-244)
  IPR038726 PD-(D/E)XK endonuclease-like domain, AddAB-type [PF12705] (43-237)

Solvent-accessible surface area (backbone atoms only — not comparable to full-atom values): 14319 Å² total; per-residue (Å²): 137,84,82,78,84,77,81,70,80,82,82,77,73,51,83,83,65,69,76,77,60,89,68,81,80,79,63,99,53,64,90,44,70,36,66,59,50,87,55,77,80,54,42,44,45,42,42,33,53,52,55,27,68,61,67,44,58,51,64,44,93,53,46,52,60,44,36,21,50,34,38,60,68,42,34,86,84,26,72,62,98,66,59,43,62,58,54,17,54,37,52,47,63,64,32,68,39,59,64,37,78,92,54,71,50,41,26,52,35,76,51,39,72,92,34,47,48,52,62,46,68,47,76,43,63,30,47,47,52,79,50,94,61,92,50,64,91,43,33,36,27,60,54,17,53,50,42,60,75,73,42,54,89,86,41,92,65,38,67,52,23,58,57,29,50,27,91,90,45,12,76,45,67,48,64,41,72,50,73,56,66,42,51,30,36,39,55,45,82,93,82,40,76,44,84,46,74,88,80,75,74,67,62,56,54,30,50,33,37,63,31,72,69,44,46,48,53,48,34,63,73,70,47,41,66,60,53,53,54,52,50,53,52,51,50,50,56,51,46,30,71,75,68,72,103